Protein AF-A0A2K1NVW2-F1 (afdb_monomer_lite)

pLDDT: mean 83.17, std 19.79, range [30.22, 98.5]

Radius of gyration: 21.4 Å; chains: 1; bounding box: 50×68×46 Å

Sequence (191 aa):
MKRVGFFMILGAAVLLLFGCAGNGVLRGVSQEPVGGWLVTLLKDENNNGVYDDLENYFYIAIDVNDDDDGYVPVAVDKYGDPIEEITATFSMNGNKVEFTMERLDVYSYELTGIFHNESDDSNDLMAGEYEGNNGFYDVEGFWFAFRYDFPPAGAAIEGYNPLEGRKDEIEELIKVKTGYEVDLDFFELTK

Foldseek 3Di:
DDDDDDDDDDDDDDDDDDDDDDDDDPQADDCLVAAKKKKWWFAPPVPPLAGEHTPDIWIWGWDQDPRRHFIDIFTADLQRHGDVQWDKDWDDDPQWIWIWIDRPLAKIKTATFGWDGDPDLQLTKTKDKMWMDRNPDIDIGIMMMGHRDRDHPPDDCVPDDVCVPCQVVNQVSCCVPPVGGYHDDVVVVPD

Structure (mmCIF, N/CA/C/O backbone):
data_AF-A0A2K1NVW2-F1
#
_entry.id   AF-A0A2K1NVW2-F1
#
loop_
_atom_site.group_PDB
_atom_site.id
_atom_site.type_symbol
_atom_site.label_atom_id
_atom_site.label_alt_id
_atom_site.label_comp_id
_atom_site.label_asym_id
_atom_site.label_entity_id
_atom_site.label_seq_id
_atom_site.pdbx_PDB_ins_code
_atom_site.Cartn_x
_atom_site.Cartn_y
_atom_site.Cartn_z
_atom_site.occupancy
_atom_site.B_iso_or_equiv
_atom_site.auth_seq_id
_atom_site.auth_comp_id
_atom_site.auth_asym_id
_atom_site.auth_atom_id
_atom_site.pdbx_PDB_model_num
ATOM 1 N N . MET A 1 1 ? 33.781 -48.576 26.830 1.00 36.72 1 MET A N 1
ATOM 2 C CA . MET A 1 1 ? 33.087 -49.015 25.590 1.00 36.72 1 MET A CA 1
ATOM 3 C C . MET A 1 1 ? 31.749 -49.604 26.028 1.00 36.72 1 MET A C 1
ATOM 5 O O . MET A 1 1 ? 31.795 -50.400 26.944 1.00 36.72 1 MET A O 1
ATOM 9 N N . LYS A 1 2 ? 30.547 -49.284 25.546 1.00 40.34 2 LYS A N 1
ATOM 10 C CA . LYS A 1 2 ? 30.016 -48.378 24.520 1.00 40.34 2 LYS A CA 1
ATOM 11 C C . LYS A 1 2 ? 28.578 -48.014 24.966 1.00 40.34 2 LYS A C 1
ATOM 13 O O . LYS A 1 2 ? 27.811 -48.902 25.301 1.00 40.34 2 LYS A O 1
ATOM 18 N N . ARG A 1 3 ? 28.311 -46.704 24.977 1.00 38.50 3 ARG A N 1
ATOM 19 C CA . ARG A 1 3 ? 27.080 -45.932 24.699 1.00 38.50 3 ARG A CA 1
ATOM 20 C C . ARG A 1 3 ? 25.698 -46.535 25.018 1.00 38.50 3 ARG A C 1
ATOM 22 O O . ARG A 1 3 ? 25.240 -47.467 24.370 1.00 38.50 3 ARG A O 1
ATOM 29 N N . VAL A 1 4 ? 25.026 -45.842 25.940 1.00 46.19 4 VAL A N 1
ATOM 30 C CA . VAL A 1 4 ? 23.580 -45.829 26.193 1.00 46.19 4 VAL A CA 1
ATOM 31 C C . VAL A 1 4 ? 22.861 -45.286 24.952 1.00 46.19 4 VAL A C 1
ATOM 33 O O . VAL A 1 4 ? 23.239 -44.238 24.427 1.00 46.19 4 VAL A O 1
ATOM 36 N N . GLY A 1 5 ? 21.875 -46.038 24.460 1.00 41.81 5 GLY A N 1
ATOM 37 C CA . GLY A 1 5 ? 21.063 -45.689 23.297 1.00 41.81 5 GLY A CA 1
ATOM 38 C C . GLY A 1 5 ? 20.014 -44.634 23.640 1.00 41.81 5 GLY A C 1
ATOM 39 O O . GLY A 1 5 ? 19.244 -44.797 24.582 1.00 41.81 5 GLY A O 1
ATOM 40 N N . PHE A 1 6 ? 20.022 -43.556 22.863 1.00 40.38 6 PHE A N 1
ATOM 41 C CA . PHE A 1 6 ? 19.035 -42.482 22.855 1.00 40.38 6 PHE A CA 1
ATOM 42 C C . PHE A 1 6 ? 17.718 -42.988 22.241 1.00 40.38 6 PHE A C 1
ATOM 44 O O . PHE A 1 6 ? 17.729 -43.561 21.153 1.00 40.38 6 PHE A O 1
ATOM 51 N N . PHE A 1 7 ? 16.592 -42.753 22.916 1.00 40.28 7 PHE A N 1
ATOM 52 C CA . PHE A 1 7 ? 15.254 -42.896 22.340 1.00 40.28 7 PHE A CA 1
ATOM 53 C C . PHE A 1 7 ? 14.920 -41.621 21.549 1.00 40.28 7 PHE A C 1
ATOM 55 O O . PHE A 1 7 ? 14.813 -40.548 22.136 1.00 40.28 7 PHE A O 1
ATOM 62 N N . MET A 1 8 ? 14.752 -41.736 20.229 1.00 42.56 8 MET A N 1
ATOM 63 C CA . MET A 1 8 ? 14.115 -40.714 19.392 1.00 42.56 8 MET A CA 1
ATOM 64 C C . MET A 1 8 ? 12.670 -41.143 19.139 1.00 42.56 8 MET A C 1
ATOM 66 O O . MET A 1 8 ? 12.421 -42.162 18.496 1.00 42.56 8 MET A O 1
ATOM 70 N N . ILE A 1 9 ? 11.725 -40.370 19.668 1.00 41.31 9 ILE A N 1
ATOM 71 C CA . ILE A 1 9 ? 10.309 -40.442 19.313 1.00 41.31 9 ILE A CA 1
ATOM 72 C C . ILE A 1 9 ? 10.167 -39.667 18.002 1.00 41.31 9 ILE A C 1
ATOM 74 O O . ILE A 1 9 ? 10.244 -38.441 17.993 1.00 41.31 9 ILE A O 1
ATOM 78 N N . LEU A 1 10 ? 10.026 -40.388 16.889 1.00 36.62 10 LEU A N 1
ATOM 79 C CA . LEU A 1 10 ? 9.720 -39.808 15.586 1.00 36.62 10 LEU A CA 1
ATOM 80 C C . LEU A 1 10 ? 8.195 -39.686 15.477 1.00 36.62 10 LEU A C 1
ATOM 82 O O . LEU A 1 10 ? 7.487 -40.692 15.435 1.00 36.62 10 LEU A O 1
ATOM 86 N N . GLY A 1 11 ? 7.705 -38.447 15.510 1.00 35.22 11 GLY A N 1
ATOM 87 C CA . GLY A 1 11 ? 6.294 -38.116 15.353 1.00 35.22 11 GLY A CA 1
ATOM 88 C C . GLY A 1 11 ? 5.770 -38.549 13.986 1.00 35.22 11 GLY A C 1
ATOM 89 O O . GLY A 1 11 ? 6.373 -38.270 12.951 1.00 35.22 11 GLY A O 1
ATOM 90 N N . ALA A 1 12 ? 4.643 -39.251 14.005 1.00 36.44 12 ALA A N 1
ATOM 91 C CA . ALA A 1 12 ? 3.882 -39.618 12.827 1.00 36.44 12 ALA A CA 1
ATOM 92 C C . ALA A 1 12 ? 3.190 -38.378 12.239 1.00 36.44 12 ALA A C 1
ATOM 94 O O . ALA A 1 12 ? 2.381 -37.751 12.919 1.00 36.44 12 ALA A O 1
ATOM 95 N N . ALA A 1 13 ? 3.447 -38.073 10.968 1.00 40.25 13 ALA A N 1
ATOM 96 C CA . ALA A 1 13 ? 2.546 -37.273 10.149 1.00 40.25 13 ALA A CA 1
ATOM 97 C C . ALA A 1 13 ? 2.002 -38.183 9.045 1.00 40.25 13 ALA A C 1
ATOM 99 O O . ALA A 1 13 ? 2.724 -38.653 8.166 1.00 40.25 13 ALA A O 1
ATOM 100 N N . VAL A 1 14 ? 0.723 -38.512 9.191 1.00 39.44 14 VAL A N 1
ATOM 101 C CA . VAL A 1 14 ? -0.047 -39.387 8.314 1.00 39.44 14 VAL A CA 1
ATOM 102 C C . VAL A 1 14 ? -0.333 -38.651 7.006 1.00 39.44 14 VAL A C 1
ATOM 104 O O . VAL A 1 14 ? -1.031 -37.642 6.996 1.00 39.44 14 VAL A O 1
ATOM 107 N N . LEU A 1 15 ? 0.178 -39.196 5.902 1.00 43.03 15 LEU A N 1
ATOM 108 C CA . LEU A 1 15 ? -0.342 -38.959 4.558 1.00 43.03 15 LEU A CA 1
ATOM 109 C C . LEU A 1 15 ? -1.764 -39.527 4.466 1.00 43.03 15 LEU A C 1
ATOM 111 O O . LEU A 1 15 ? -1.948 -40.740 4.577 1.00 43.03 15 LEU A O 1
ATOM 115 N N . LEU A 1 16 ? -2.748 -38.675 4.182 1.00 44.41 16 LEU A N 1
ATOM 116 C CA . LEU A 1 16 ? -4.020 -39.096 3.601 1.00 44.41 16 LEU A CA 1
ATOM 117 C C . LEU A 1 16 ? -4.287 -38.297 2.324 1.00 44.41 16 LEU A C 1
ATOM 119 O O . LEU A 1 16 ? -4.634 -37.122 2.344 1.00 44.41 16 LEU A O 1
ATOM 123 N N . LEU A 1 17 ? -4.089 -39.002 1.212 1.00 47.66 17 LEU A N 1
ATOM 124 C CA . LEU A 1 17 ? -4.626 -38.714 -0.109 1.00 47.66 17 LEU A CA 1
ATOM 125 C C . LEU A 1 17 ? -6.158 -38.869 -0.094 1.00 47.66 17 LEU A C 1
ATOM 127 O O . LEU A 1 17 ? -6.656 -39.825 0.497 1.00 47.66 17 LEU A O 1
ATOM 131 N N . PHE A 1 18 ? -6.861 -37.981 -0.804 1.00 44.59 18 PHE A N 1
ATOM 132 C CA . PHE A 1 18 ? -7.843 -38.265 -1.871 1.00 44.59 18 PHE A CA 1
ATOM 133 C C . PHE A 1 18 ? -9.047 -37.314 -1.886 1.00 44.59 18 PHE A C 1
ATOM 135 O O . PHE A 1 18 ? -9.860 -37.283 -0.967 1.00 44.59 18 PHE A O 1
ATOM 142 N N . GLY A 1 19 ? -9.212 -36.673 -3.044 1.00 30.22 19 GLY A N 1
ATOM 143 C CA . GLY A 1 19 ? -10.464 -36.144 -3.583 1.00 30.22 19 GLY A CA 1
ATOM 144 C C . GLY A 1 19 ? -10.155 -34.976 -4.523 1.00 30.22 19 GLY A C 1
ATOM 145 O O . GLY A 1 19 ? -9.512 -34.033 -4.098 1.00 30.22 19 GLY A O 1
ATOM 146 N N . CYS A 1 20 ? -10.480 -34.936 -5.810 1.00 38.91 20 CYS A N 1
ATOM 147 C CA . CYS A 1 20 ? -11.159 -35.838 -6.731 1.00 38.91 20 CYS A CA 1
ATOM 148 C C . CYS A 1 20 ? -10.652 -35.488 -8.142 1.00 38.91 20 CYS A C 1
ATOM 150 O O . CYS A 1 20 ? -10.306 -34.340 -8.413 1.00 38.91 20 CYS A O 1
ATOM 152 N N . ALA A 1 21 ? -10.647 -36.456 -9.058 1.00 45.56 21 ALA A N 1
ATOM 153 C CA . ALA A 1 21 ? -10.496 -36.174 -10.479 1.00 45.56 21 ALA A CA 1
ATOM 154 C C . ALA A 1 21 ? -11.698 -35.346 -10.973 1.00 45.56 21 ALA A C 1
ATOM 156 O O . ALA A 1 21 ? -12.834 -35.817 -10.949 1.00 45.56 21 ALA A O 1
ATOM 157 N N . GLY A 1 22 ? -11.420 -34.124 -11.419 1.00 31.38 22 GLY A N 1
ATOM 158 C CA . GLY A 1 22 ? -12.318 -33.226 -12.134 1.00 31.38 22 GLY A CA 1
ATOM 159 C C . GLY A 1 22 ? -11.455 -32.322 -13.012 1.00 31.38 22 GLY A C 1
ATOM 160 O O . GLY A 1 22 ? -10.475 -31.759 -12.541 1.00 31.38 22 GLY A O 1
ATOM 161 N N . ASN A 1 23 ? -11.753 -32.293 -14.305 1.00 36.38 23 ASN A N 1
ATOM 162 C CA . ASN A 1 23 ? -10.972 -31.641 -15.354 1.00 36.38 23 ASN A CA 1
ATOM 163 C C . ASN A 1 23 ? -10.665 -30.163 -15.069 1.00 36.38 23 ASN A C 1
ATOM 165 O O . ASN A 1 23 ? -11.574 -29.406 -14.744 1.00 36.38 23 ASN A O 1
ATOM 169 N N . GLY A 1 24 ? -9.423 -29.755 -15.343 1.00 36.47 24 GLY A N 1
ATOM 170 C CA . GLY A 1 24 ? -9.010 -28.352 -15.403 1.00 36.47 24 GLY A CA 1
ATOM 171 C C . GLY A 1 24 ? -8.149 -27.960 -14.214 1.00 36.47 24 GLY A C 1
ATOM 172 O O . GLY A 1 24 ? -8.643 -27.673 -13.131 1.00 36.47 24 GLY A O 1
ATOM 173 N N . VAL A 1 25 ? -6.839 -27.932 -14.426 1.00 42.19 25 VAL A N 1
ATOM 174 C CA . VAL A 1 25 ? -5.925 -27.230 -13.537 1.00 42.19 25 VAL A CA 1
ATOM 175 C C . VAL A 1 25 ? -6.255 -25.739 -13.675 1.00 42.19 25 VAL A C 1
ATOM 177 O O . VAL A 1 25 ? -5.813 -25.100 -14.621 1.00 42.19 25 VAL A O 1
ATOM 180 N N . LEU A 1 26 ? -7.086 -25.204 -12.778 1.00 46.38 26 LEU A N 1
ATOM 181 C CA . LEU A 1 26 ? -7.240 -23.763 -12.556 1.00 46.38 26 LEU A CA 1
ATOM 182 C C . LEU A 1 26 ? -5.967 -23.258 -11.849 1.00 46.38 26 LEU A C 1
ATOM 184 O O . LEU A 1 26 ? -6.014 -22.916 -10.672 1.00 46.38 26 LEU A O 1
ATOM 188 N N . ARG A 1 27 ? -4.802 -23.362 -12.501 1.00 61.12 27 ARG A N 1
ATOM 189 C CA . ARG A 1 27 ? -3.548 -22.805 -11.971 1.00 61.12 27 ARG A CA 1
ATOM 190 C C . ARG A 1 27 ? -3.450 -21.360 -12.415 1.00 61.12 27 ARG A C 1
ATOM 192 O O . ARG A 1 27 ? -3.657 -21.074 -13.589 1.00 61.12 27 ARG A O 1
ATOM 199 N N . GLY A 1 28 ? -3.205 -20.503 -11.443 1.00 75.88 28 GLY A N 1
ATOM 200 C CA . GLY A 1 28 ? -3.241 -19.062 -11.565 1.00 75.88 28 GLY A CA 1
ATOM 201 C C . GLY A 1 28 ? -3.615 -18.487 -10.210 1.00 75.88 28 GLY A C 1
ATOM 202 O O . GLY A 1 28 ? -4.714 -18.753 -9.714 1.00 75.88 28 GLY A O 1
ATOM 203 N N . VAL A 1 29 ? -2.716 -17.721 -9.600 1.00 88.00 29 VAL A N 1
ATOM 204 C CA . VAL A 1 29 ? -3.129 -16.735 -8.594 1.00 88.00 29 VAL A CA 1
ATOM 205 C C . VAL A 1 29 ? -4.033 -15.679 -9.249 1.00 88.00 29 VAL A C 1
ATOM 207 O O . VAL A 1 29 ? -4.116 -15.588 -10.478 1.00 88.00 29 VAL A O 1
ATOM 210 N N . SER A 1 30 ? -4.778 -14.921 -8.441 1.00 88.19 30 SER A N 1
ATOM 211 C CA . SER A 1 30 ? -5.667 -13.879 -8.968 1.00 88.19 30 SER A CA 1
ATOM 212 C C . SER A 1 30 ? -4.860 -12.835 -9.745 1.00 88.19 30 SER A C 1
ATOM 214 O O . SER A 1 30 ? -3.779 -12.453 -9.321 1.00 88.19 30 SER A O 1
ATOM 216 N N . GLN A 1 31 ? -5.383 -12.349 -10.868 1.00 91.50 31 GLN A N 1
ATOM 217 C CA . GLN A 1 31 ? -4.796 -11.203 -11.578 1.00 91.50 31 GLN A CA 1
ATOM 218 C C . GLN A 1 31 ? -5.271 -9.872 -10.992 1.00 91.50 31 GLN A C 1
ATOM 220 O O . GLN A 1 31 ? -4.762 -8.823 -11.359 1.00 91.50 31 GLN A O 1
ATOM 225 N N . GLU A 1 32 ? -6.252 -9.903 -10.091 1.00 92.50 32 GLU A N 1
ATOM 226 C CA . GLU A 1 32 ? -6.866 -8.695 -9.557 1.00 92.50 32 GLU A CA 1
ATOM 227 C C . GLU A 1 32 ? -5.855 -7.757 -8.883 1.00 92.50 32 GLU A C 1
ATOM 229 O O . GLU A 1 32 ? -5.903 -6.587 -9.209 1.00 92.50 32 GLU A O 1
ATOM 234 N N . PRO A 1 33 ? -4.892 -8.173 -8.036 1.00 93.69 33 PRO A N 1
ATOM 235 C CA . PRO A 1 33 ? -3.972 -7.214 -7.417 1.00 93.69 33 PRO A CA 1
ATOM 236 C C . PRO A 1 33 ? -2.839 -6.737 -8.348 1.00 93.69 33 PRO A C 1
ATOM 238 O O . PRO A 1 33 ? -2.031 -5.911 -7.927 1.00 93.69 33 PRO A O 1
ATOM 241 N N . VAL A 1 34 ? -2.746 -7.237 -9.587 1.00 94.75 34 VAL A N 1
ATOM 242 C CA . VAL A 1 34 ? -1.650 -6.913 -10.520 1.00 94.75 34 VAL A CA 1
ATOM 243 C C . VAL A 1 34 ? -1.719 -5.452 -10.948 1.00 94.75 34 VAL A C 1
ATOM 245 O O . VAL A 1 34 ? -2.793 -4.962 -11.292 1.00 94.75 34 VAL A O 1
ATOM 248 N N . GLY A 1 35 ? -0.583 -4.758 -10.944 1.00 94.19 35 GLY A N 1
ATOM 249 C CA . GLY A 1 35 ? -0.467 -3.352 -11.331 1.00 94.19 35 GLY A CA 1
ATOM 250 C C . GLY A 1 35 ? 0.241 -2.489 -10.289 1.00 94.19 35 GLY A C 1
ATOM 251 O O . GLY A 1 35 ? 0.879 -2.994 -9.364 1.00 94.19 35 GLY A O 1
ATOM 252 N N . GLY A 1 36 ? 0.149 -1.172 -10.473 1.00 94.50 36 GLY A N 1
ATOM 253 C CA . GLY A 1 36 ? 0.762 -0.185 -9.591 1.00 94.50 36 GLY A CA 1
ATOM 254 C C . GLY A 1 36 ? -0.114 0.196 -8.405 1.00 94.50 36 GLY A C 1
ATOM 255 O O . GLY A 1 36 ? -1.335 0.301 -8.527 1.00 94.50 36 GLY A O 1
ATOM 256 N N . TRP A 1 37 ? 0.529 0.437 -7.267 1.00 95.19 37 TRP A N 1
ATOM 257 C CA . TRP A 1 37 ? -0.099 0.783 -5.997 1.00 95.19 37 TRP A CA 1
ATOM 258 C C . TRP A 1 37 ? 0.698 1.868 -5.279 1.00 95.19 37 TRP A C 1
ATOM 260 O O . TRP A 1 37 ? 1.926 1.795 -5.230 1.00 95.19 37 TRP A O 1
ATOM 270 N N . LEU A 1 38 ? 0.007 2.837 -4.676 1.00 93.31 38 LEU A N 1
ATOM 271 C CA . LEU A 1 38 ? 0.588 3.696 -3.641 1.00 93.31 38 LEU A CA 1
ATOM 272 C C . LEU A 1 38 ? 0.090 3.207 -2.286 1.00 93.31 38 LEU A C 1
ATOM 274 O O . LEU A 1 38 ? -1.095 3.313 -1.981 1.00 93.31 38 LEU A O 1
ATOM 278 N N . VAL A 1 39 ? 1.012 2.685 -1.488 1.00 95.44 39 VAL A N 1
ATOM 279 C CA . VAL A 1 39 ? 0.790 2.228 -0.1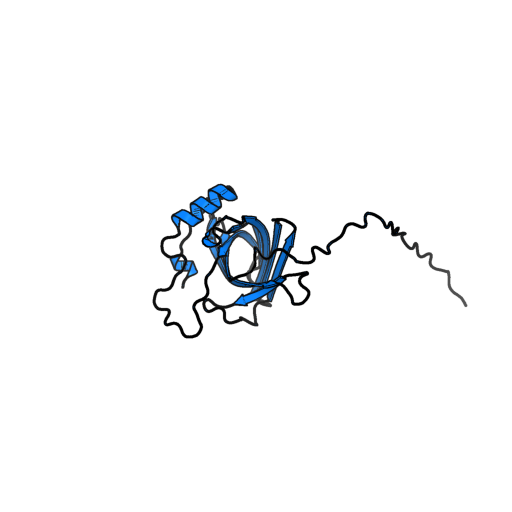18 1.00 95.44 39 VAL A CA 1
ATOM 280 C C . VAL A 1 39 ? 1.082 3.381 0.835 1.00 95.44 39 VAL A C 1
ATOM 282 O O . VAL A 1 39 ? 2.138 3.999 0.742 1.00 95.44 39 VAL A O 1
ATOM 285 N N . THR A 1 40 ? 0.167 3.660 1.757 1.00 94.81 40 THR A N 1
ATOM 286 C CA . THR A 1 40 ? 0.261 4.738 2.749 1.00 94.81 40 THR A CA 1
ATOM 287 C C . THR A 1 40 ? 0.071 4.168 4.149 1.00 94.81 40 THR A C 1
ATOM 289 O O . THR A 1 40 ? -0.845 3.376 4.365 1.00 94.81 40 THR A O 1
ATOM 292 N N . LEU A 1 41 ? 0.930 4.569 5.088 1.00 96.31 41 LEU A N 1
ATOM 293 C CA . LEU A 1 41 ? 0.894 4.179 6.499 1.00 96.31 41 LEU A CA 1
ATOM 294 C C . LEU A 1 41 ? 0.575 5.411 7.345 1.00 96.31 41 LEU A C 1
ATOM 296 O O . LEU A 1 41 ? 1.275 6.422 7.257 1.00 96.31 41 LEU A O 1
ATOM 300 N N . LEU A 1 42 ? -0.458 5.309 8.175 1.00 95.69 42 LEU A N 1
ATOM 301 C CA . LEU A 1 42 ? -0.947 6.382 9.030 1.00 95.69 42 LEU A CA 1
ATOM 302 C C . LEU A 1 42 ? -1.003 5.956 10.498 1.00 95.69 42 LEU A C 1
ATOM 304 O O . LEU A 1 42 ? -1.351 4.817 10.820 1.00 95.69 42 LEU A O 1
ATOM 308 N N . LYS A 1 43 ? -0.774 6.915 11.391 1.00 95.38 43 LYS A N 1
ATOM 309 C CA . LYS A 1 43 ? -0.969 6.779 12.836 1.00 95.38 43 LYS A CA 1
ATOM 310 C C . LYS A 1 43 ? -2.096 7.690 13.309 1.00 95.38 43 LYS A C 1
ATOM 312 O O . LYS A 1 43 ? -2.353 8.743 12.734 1.00 95.38 43 LYS A O 1
ATOM 317 N N . ASP A 1 44 ? -2.711 7.289 14.412 1.00 95.06 44 ASP A N 1
ATOM 318 C CA . ASP A 1 44 ? -3.550 8.153 15.242 1.00 95.06 44 ASP A CA 1
ATOM 319 C C . ASP A 1 44 ? -2.698 8.637 16.430 1.00 95.06 44 ASP A C 1
ATOM 321 O O . ASP A 1 44 ? -2.750 8.091 17.536 1.00 95.06 44 ASP A O 1
ATOM 325 N N . GLU A 1 45 ? -1.818 9.618 16.190 1.00 91.38 45 GLU A N 1
ATOM 326 C CA . GLU A 1 45 ? -0.853 10.079 17.205 1.00 91.38 45 GLU A CA 1
ATOM 327 C C . GLU A 1 45 ? -1.567 10.706 18.419 1.00 91.38 45 GLU A C 1
ATOM 329 O O . GLU A 1 45 ? -1.132 10.580 19.570 1.00 91.38 45 GLU A O 1
ATOM 334 N N . ASN A 1 46 ? -2.703 11.364 18.179 1.00 94.19 46 ASN A N 1
ATOM 335 C CA . ASN A 1 46 ? -3.455 12.088 19.201 1.00 94.19 46 ASN A CA 1
ATOM 336 C C . ASN A 1 46 ? -4.565 11.242 19.877 1.00 94.19 46 ASN A C 1
ATOM 338 O O . ASN A 1 46 ? -5.166 11.710 20.851 1.00 94.19 46 ASN A O 1
ATOM 342 N N . ASN A 1 47 ? -4.752 9.987 19.448 1.00 93.81 47 ASN A N 1
ATOM 343 C CA . ASN A 1 47 ? -5.730 9.012 19.941 1.00 93.81 47 ASN A CA 1
ATOM 344 C C . ASN A 1 47 ? -7.185 9.518 19.890 1.00 93.81 47 ASN A C 1
ATOM 346 O O . ASN A 1 47 ? -7.951 9.336 20.848 1.00 93.81 47 ASN A O 1
ATOM 350 N N . ASN A 1 48 ? -7.567 10.200 18.807 1.00 95.94 48 ASN A N 1
ATOM 351 C CA . ASN A 1 48 ? -8.928 10.709 18.606 1.00 95.94 48 ASN A CA 1
ATOM 352 C C . ASN A 1 48 ? -9.830 9.752 17.798 1.00 95.94 48 ASN A C 1
ATOM 354 O O . ASN A 1 48 ? -11.025 10.031 17.663 1.00 95.94 48 ASN A O 1
ATOM 358 N N . GLY A 1 49 ? -9.292 8.625 17.321 1.00 94.62 49 GLY A N 1
ATOM 359 C CA . GLY A 1 49 ? -9.977 7.659 16.463 1.00 94.62 49 GLY A CA 1
ATOM 360 C C . GLY A 1 49 ? -9.905 7.972 14.964 1.00 94.62 49 GLY A C 1
ATOM 361 O O . GLY A 1 49 ? -10.588 7.302 14.190 1.00 94.62 49 GLY A O 1
ATOM 362 N N . VAL A 1 50 ? -9.115 8.969 14.564 1.00 96.38 50 VAL A N 1
ATOM 363 C CA . VAL A 1 50 ? -8.858 9.382 13.182 1.00 96.38 50 VAL A CA 1
ATOM 364 C C . VAL A 1 50 ? -7.371 9.207 12.905 1.00 96.38 50 VAL A C 1
ATOM 366 O O . VAL A 1 50 ? -6.526 9.740 13.617 1.00 96.38 50 VAL A O 1
ATOM 369 N N . TYR A 1 51 ? -7.048 8.463 11.855 1.00 95.44 51 TYR A N 1
ATOM 370 C CA . TYR A 1 51 ? -5.672 8.313 11.400 1.00 95.44 51 TYR A CA 1
ATOM 371 C C . TYR A 1 51 ? -5.306 9.509 10.512 1.00 95.44 51 TYR A C 1
ATOM 373 O O . TYR A 1 51 ? -5.791 9.618 9.383 1.00 95.44 51 TYR A O 1
ATOM 381 N N . ASP A 1 52 ? -4.492 10.420 11.041 1.00 93.44 52 ASP A N 1
ATOM 382 C CA . ASP A 1 52 ? -4.191 11.729 10.444 1.00 93.44 52 ASP A CA 1
ATOM 383 C C . ASP A 1 52 ? -2.686 12.065 10.382 1.00 93.44 52 ASP A C 1
ATOM 385 O O . ASP A 1 52 ? -2.307 13.047 9.745 1.00 93.44 52 ASP A O 1
ATOM 389 N N . ASP A 1 53 ? -1.817 11.244 10.984 1.00 92.69 5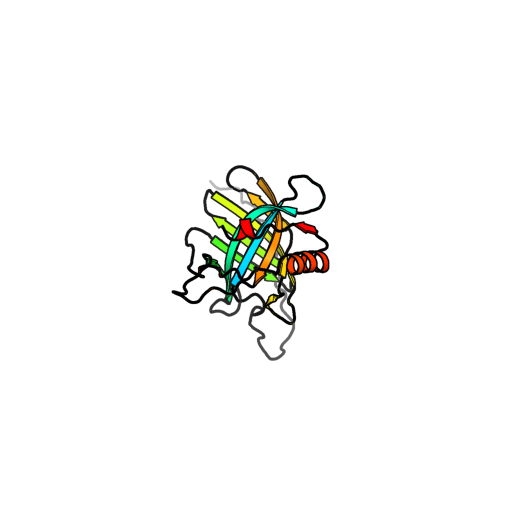3 ASP A N 1
ATOM 390 C CA . ASP A 1 53 ? -0.362 11.436 10.961 1.00 92.69 53 ASP A CA 1
ATOM 391 C C . ASP A 1 53 ? 0.316 10.462 9.989 1.00 92.69 53 ASP A C 1
ATOM 393 O O . ASP A 1 53 ? 0.208 9.241 10.130 1.00 92.69 53 ASP A O 1
ATOM 397 N N . LEU A 1 54 ? 1.035 10.995 8.999 1.00 92.25 54 LEU A N 1
ATOM 398 C CA . LEU A 1 54 ? 1.733 10.201 7.991 1.00 92.25 54 LEU A CA 1
ATOM 399 C C . LEU A 1 54 ? 3.010 9.581 8.570 1.00 92.25 54 LEU A C 1
ATOM 401 O O . LEU A 1 54 ? 3.987 10.279 8.836 1.00 92.25 54 LEU A O 1
ATOM 405 N N . GLU A 1 55 ? 3.048 8.251 8.675 1.00 93.38 55 GLU A N 1
ATOM 406 C CA . GLU A 1 55 ? 4.270 7.530 9.045 1.00 93.38 55 GLU A CA 1
ATOM 407 C C . GLU A 1 55 ? 5.172 7.313 7.827 1.00 93.38 55 GLU A C 1
ATOM 409 O O . GLU A 1 55 ? 6.373 7.580 7.875 1.00 93.38 55 GLU A O 1
ATOM 414 N N . ASN A 1 56 ? 4.611 6.798 6.728 1.00 93.00 56 ASN A N 1
ATOM 415 C CA . ASN A 1 56 ? 5.377 6.507 5.518 1.00 93.00 56 ASN A CA 1
ATOM 416 C C . ASN A 1 56 ? 4.481 6.287 4.293 1.00 93.00 56 ASN A C 1
ATOM 418 O O . ASN A 1 56 ? 3.275 6.073 4.419 1.00 93.00 56 ASN A O 1
ATOM 422 N N . TYR A 1 57 ? 5.087 6.269 3.105 1.00 92.94 57 TYR A N 1
ATOM 423 C CA . TYR A 1 57 ? 4.420 5.857 1.874 1.00 92.94 57 TYR A CA 1
ATOM 424 C C . TYR A 1 57 ? 5.391 5.192 0.888 1.00 92.94 57 TYR A C 1
ATOM 426 O O . TYR A 1 57 ? 6.593 5.461 0.894 1.00 92.94 57 TYR A O 1
ATOM 434 N N . PHE A 1 58 ? 4.865 4.332 0.013 1.00 93.50 58 PHE A N 1
ATOM 435 C CA . PHE A 1 58 ? 5.648 3.575 -0.966 1.00 93.50 58 PHE A CA 1
ATOM 436 C C . PHE A 1 58 ? 4.890 3.377 -2.274 1.00 93.50 58 PHE A C 1
ATOM 438 O O . PHE A 1 58 ? 3.687 3.127 -2.253 1.00 93.50 58 PHE A O 1
ATOM 445 N N . TYR A 1 59 ? 5.602 3.374 -3.400 1.00 94.00 59 TYR A N 1
ATOM 446 C CA . TYR A 1 59 ? 5.046 2.908 -4.668 1.00 94.00 59 TYR A CA 1
ATOM 447 C C . TYR A 1 59 ? 5.493 1.481 -4.949 1.00 94.00 59 TYR A C 1
ATOM 449 O O . TYR A 1 59 ? 6.650 1.123 -4.717 1.00 94.00 59 TYR A O 1
ATOM 457 N N . ILE A 1 60 ? 4.564 0.653 -5.419 1.00 96.12 60 ILE A N 1
ATOM 458 C CA . ILE A 1 60 ? 4.787 -0.785 -5.573 1.00 96.12 60 ILE A CA 1
ATOM 459 C C . ILE A 1 60 ? 4.144 -1.252 -6.867 1.00 96.12 60 ILE A C 1
ATOM 461 O O . ILE A 1 60 ? 2.995 -0.920 -7.145 1.00 96.12 60 ILE A O 1
ATOM 465 N N . ALA A 1 61 ? 4.882 -2.025 -7.652 1.00 97.00 61 ALA A N 1
ATOM 466 C CA . ALA A 1 61 ? 4.349 -2.768 -8.781 1.00 97.00 61 ALA A CA 1
ATOM 467 C C . ALA A 1 61 ? 4.192 -4.233 -8.368 1.00 97.00 61 ALA A C 1
ATOM 469 O O . ALA A 1 61 ? 5.126 -4.822 -7.828 1.00 97.00 61 ALA A O 1
ATOM 470 N N . ILE A 1 62 ? 3.016 -4.812 -8.586 1.00 97.12 62 ILE A N 1
ATOM 471 C CA . ILE A 1 62 ? 2.743 -6.224 -8.310 1.00 97.12 62 ILE A CA 1
ATOM 472 C C . ILE A 1 62 ? 2.518 -6.929 -9.640 1.00 97.12 62 ILE A C 1
ATOM 474 O O . ILE A 1 62 ? 1.602 -6.565 -10.372 1.00 97.12 62 ILE A O 1
ATOM 478 N N . ASP A 1 63 ? 3.304 -7.968 -9.904 1.00 96.38 63 ASP A N 1
ATOM 479 C CA . ASP A 1 63 ? 3.120 -8.876 -11.037 1.00 96.38 63 ASP A CA 1
ATOM 480 C C . ASP A 1 63 ? 2.881 -10.313 -10.557 1.00 96.38 63 ASP A C 1
ATOM 482 O O . ASP A 1 63 ? 3.108 -10.649 -9.392 1.00 96.38 63 ASP A O 1
ATOM 486 N N . VAL A 1 64 ? 2.422 -11.181 -11.459 1.00 94.81 64 VAL A N 1
ATOM 487 C CA . VAL A 1 64 ? 2.396 -12.634 -11.235 1.00 94.81 64 VAL A CA 1
ATOM 488 C C . VAL A 1 64 ? 3.722 -13.241 -11.690 1.00 94.81 64 VAL A C 1
ATOM 490 O O . VAL A 1 64 ? 4.307 -12.802 -12.678 1.00 94.81 64 VAL A O 1
ATOM 493 N N . ASN A 1 65 ? 4.226 -14.220 -10.938 1.00 92.31 65 ASN A N 1
ATOM 494 C CA . ASN A 1 65 ? 5.478 -14.899 -11.267 1.00 92.31 65 ASN A CA 1
ATOM 495 C C . ASN A 1 65 ? 5.362 -15.759 -12.543 1.00 92.31 65 ASN A C 1
ATOM 497 O O . ASN A 1 65 ? 4.272 -16.130 -12.964 1.00 92.31 65 ASN A O 1
ATOM 501 N N . ASP A 1 66 ? 6.503 -16.139 -13.125 1.00 91.44 66 ASP A N 1
ATOM 502 C CA . ASP A 1 66 ? 6.558 -16.940 -14.365 1.00 91.44 66 ASP A CA 1
ATOM 503 C C . ASP A 1 66 ? 5.847 -18.308 -14.266 1.00 91.44 66 ASP A C 1
ATOM 505 O O . ASP A 1 66 ? 5.482 -18.898 -15.285 1.00 91.44 66 ASP A O 1
ATOM 509 N N . ASP A 1 67 ? 5.680 -18.829 -13.047 1.00 91.31 67 ASP A N 1
ATOM 510 C CA . ASP A 1 67 ? 5.034 -20.115 -12.760 1.00 91.31 67 ASP A CA 1
ATOM 511 C C . ASP A 1 67 ? 3.506 -19.994 -12.532 1.00 91.31 67 ASP A C 1
ATOM 513 O O . ASP A 1 67 ? 2.833 -21.010 -12.316 1.00 91.31 67 ASP A O 1
ATOM 517 N N . ASP A 1 68 ? 2.948 -18.777 -12.605 1.00 89.19 68 ASP A N 1
ATOM 518 C CA . ASP A 1 68 ? 1.540 -18.428 -12.357 1.00 89.19 68 ASP A CA 1
ATOM 519 C C . ASP A 1 68 ? 0.999 -18.887 -10.982 1.00 89.19 68 ASP A C 1
ATOM 521 O O . ASP A 1 68 ? -0.204 -19.112 -10.799 1.00 89.19 68 ASP A O 1
ATOM 525 N N . ASP A 1 69 ? 1.872 -19.060 -9.990 1.00 91.00 69 ASP A N 1
ATOM 526 C CA . ASP A 1 69 ? 1.534 -19.606 -8.670 1.00 91.00 69 ASP A CA 1
ATOM 527 C C . ASP A 1 69 ? 1.856 -18.676 -7.491 1.00 91.00 69 ASP A C 1
ATOM 529 O O . ASP A 1 69 ? 1.592 -19.028 -6.337 1.00 91.00 69 ASP A O 1
ATOM 533 N N . GLY A 1 70 ? 2.331 -17.462 -7.775 1.00 92.62 70 GLY A N 1
ATOM 534 C CA . GLY A 1 70 ? 2.639 -16.443 -6.778 1.00 92.62 70 GLY A CA 1
ATOM 535 C C . GLY A 1 70 ? 2.743 -15.038 -7.365 1.00 92.62 70 GLY A C 1
ATOM 536 O O . GLY A 1 70 ? 2.620 -14.835 -8.571 1.00 92.62 70 GLY A O 1
ATOM 537 N N . TYR A 1 71 ? 2.985 -14.066 -6.488 1.00 95.94 71 TYR A N 1
ATOM 538 C CA . TYR A 1 71 ? 3.175 -12.664 -6.855 1.00 95.94 71 TYR A CA 1
ATOM 539 C C . TYR A 1 71 ? 4.634 -12.247 -6.691 1.00 95.94 71 TYR A C 1
ATOM 541 O O . TYR A 1 71 ? 5.345 -12.766 -5.828 1.00 95.94 71 TYR A O 1
ATOM 549 N N . VAL A 1 72 ? 5.059 -11.277 -7.492 1.00 96.50 72 VAL A N 1
ATOM 550 C CA . VAL A 1 72 ? 6.378 -10.647 -7.430 1.00 96.50 72 VAL A CA 1
ATOM 551 C C . VAL A 1 72 ? 6.167 -9.146 -7.233 1.00 96.50 72 VAL A C 1
ATOM 553 O O . VAL A 1 72 ? 5.978 -8.426 -8.212 1.00 96.50 72 VAL A O 1
ATOM 556 N N . PRO A 1 73 ? 6.130 -8.657 -5.983 1.00 96.75 73 PRO A N 1
ATOM 557 C CA . PRO A 1 73 ? 6.088 -7.227 -5.729 1.00 96.75 73 PRO A CA 1
ATOM 558 C C . PRO A 1 73 ? 7.476 -6.609 -5.918 1.00 96.75 73 PRO A C 1
ATOM 560 O O . PRO A 1 73 ? 8.493 -7.177 -5.516 1.00 96.75 73 PRO A O 1
ATOM 563 N N . VAL A 1 74 ? 7.508 -5.410 -6.481 1.00 97.44 74 VAL A N 1
ATOM 564 C CA . VAL A 1 74 ? 8.713 -4.602 -6.648 1.00 97.44 74 VAL A CA 1
ATOM 565 C C . VAL A 1 74 ? 8.433 -3.220 -6.080 1.00 97.44 74 VAL A C 1
ATOM 567 O O . VAL A 1 74 ? 7.501 -2.545 -6.514 1.00 97.44 74 VAL A O 1
ATOM 570 N N . ALA A 1 75 ? 9.240 -2.797 -5.108 1.00 96.88 75 ALA A N 1
ATOM 571 C CA . ALA A 1 75 ? 9.245 -1.412 -4.665 1.00 96.88 75 ALA A CA 1
ATOM 572 C C . ALA A 1 75 ? 9.821 -0.540 -5.784 1.00 96.88 75 ALA A C 1
ATOM 574 O O . ALA A 1 75 ? 10.900 -0.819 -6.314 1.00 96.88 75 ALA A O 1
ATOM 575 N N . VAL A 1 76 ? 9.093 0.505 -6.147 1.00 95.19 76 VAL A N 1
ATOM 576 C CA . VAL A 1 76 ? 9.436 1.404 -7.246 1.00 95.19 76 VAL A CA 1
ATOM 577 C C . VAL A 1 76 ? 9.363 2.852 -6.778 1.00 95.19 76 VAL A C 1
ATOM 579 O O . VAL A 1 76 ? 8.789 3.164 -5.733 1.00 95.19 76 VAL A O 1
ATOM 582 N N . ASP A 1 77 ? 9.971 3.757 -7.530 1.00 90.94 77 ASP A N 1
ATOM 583 C CA . ASP A 1 77 ? 9.737 5.180 -7.357 1.00 90.94 77 ASP A CA 1
ATOM 584 C C . ASP A 1 77 ? 8.413 5.606 -8.020 1.00 90.94 77 ASP A C 1
ATOM 586 O O . ASP A 1 77 ? 7.686 4.810 -8.620 1.00 90.94 77 ASP A O 1
ATOM 590 N N . LYS A 1 78 ? 8.085 6.897 -7.934 1.00 86.12 78 LYS A N 1
ATOM 591 C CA . LYS A 1 78 ? 6.870 7.461 -8.549 1.00 86.12 78 LYS A CA 1
ATOM 592 C C . LYS A 1 78 ? 6.827 7.362 -10.083 1.00 86.12 78 LYS A C 1
ATOM 594 O O . LYS A 1 78 ? 5.821 7.727 -10.685 1.00 86.12 78 LYS A O 1
ATOM 599 N N . TYR A 1 79 ? 7.905 6.924 -10.729 1.00 86.56 79 TYR A N 1
ATOM 600 C CA . TYR A 1 79 ? 7.998 6.706 -12.172 1.00 86.56 79 TYR A CA 1
ATOM 601 C C . TYR A 1 79 ? 7.920 5.224 -12.545 1.00 86.56 79 TYR A C 1
ATOM 603 O O . TYR A 1 79 ? 7.906 4.898 -13.730 1.00 86.56 79 TYR A O 1
ATOM 611 N N . GLY A 1 80 ? 7.830 4.338 -11.551 1.00 89.62 80 GLY A N 1
ATOM 612 C CA . GLY A 1 80 ? 7.850 2.897 -11.759 1.00 89.62 80 GLY A CA 1
ATOM 613 C C . GLY A 1 80 ? 9.263 2.327 -11.893 1.00 89.62 80 GLY A C 1
ATOM 614 O O . GLY A 1 80 ? 9.398 1.153 -12.237 1.00 89.62 80 GLY A O 1
ATOM 615 N N . ASP A 1 81 ? 10.311 3.116 -11.626 1.00 91.75 81 ASP A N 1
ATOM 616 C CA . ASP A 1 81 ? 11.685 2.619 -11.650 1.00 91.75 81 ASP A CA 1
ATOM 617 C C . ASP A 1 81 ? 11.987 1.857 -10.341 1.00 91.75 81 ASP A C 1
ATOM 619 O O . ASP A 1 81 ? 11.724 2.384 -9.257 1.00 91.75 81 ASP A O 1
ATOM 623 N N . PRO A 1 82 ? 12.532 0.625 -10.394 1.00 95.50 82 PRO A N 1
ATOM 624 C CA . PRO A 1 82 ? 12.809 -0.171 -9.198 1.00 95.50 82 PRO A CA 1
ATOM 625 C C . PRO A 1 82 ? 13.765 0.501 -8.207 1.00 95.50 82 PRO A C 1
ATOM 627 O O . PRO A 1 82 ? 14.783 1.076 -8.596 1.00 95.50 82 PRO A O 1
ATOM 630 N N . ILE A 1 83 ? 13.481 0.339 -6.913 1.00 95.25 83 ILE A N 1
ATOM 631 C CA . ILE A 1 83 ? 14.340 0.779 -5.807 1.00 95.25 83 ILE A CA 1
ATOM 632 C C . ILE A 1 83 ? 14.966 -0.458 -5.156 1.00 95.25 83 ILE A C 1
ATOM 634 O O . ILE A 1 83 ? 14.342 -1.126 -4.334 1.00 95.25 83 ILE A O 1
ATOM 638 N N . GLU A 1 84 ? 16.212 -0.768 -5.518 1.00 94.62 84 GLU A N 1
ATOM 639 C CA . GLU A 1 84 ? 16.888 -2.010 -5.107 1.00 94.62 84 GLU A CA 1
ATOM 640 C C . GLU A 1 84 ? 17.140 -2.114 -3.591 1.00 94.62 84 GLU A C 1
ATOM 642 O O . GLU A 1 84 ? 17.315 -3.215 -3.070 1.00 94.62 84 GLU A O 1
ATOM 647 N N . GLU A 1 85 ? 17.166 -0.996 -2.859 1.00 96.19 85 GLU A N 1
ATOM 648 C CA . GLU A 1 85 ? 17.376 -1.000 -1.407 1.00 96.19 85 GLU A CA 1
ATOM 649 C C . GLU A 1 85 ? 16.133 -1.389 -0.597 1.00 96.19 85 GLU A C 1
ATOM 651 O O . GLU A 1 85 ? 16.241 -1.542 0.624 1.00 96.19 85 GLU A O 1
ATOM 656 N N . ILE A 1 86 ? 14.968 -1.511 -1.241 1.00 96.62 86 ILE A N 1
ATOM 657 C CA . ILE A 1 86 ? 13.699 -1.823 -0.583 1.00 96.62 86 ILE A CA 1
ATOM 658 C C . ILE A 1 86 ? 13.241 -3.217 -1.010 1.00 96.62 86 ILE A C 1
ATOM 660 O O . ILE A 1 86 ? 12.993 -3.487 -2.183 1.00 96.62 86 ILE A O 1
ATOM 664 N N . THR A 1 87 ? 13.101 -4.109 -0.036 1.00 97.25 87 THR A N 1
ATOM 665 C CA . THR A 1 87 ? 12.541 -5.445 -0.232 1.00 97.25 87 THR A CA 1
ATOM 666 C C . THR A 1 87 ? 11.049 -5.421 0.071 1.00 97.25 87 THR A C 1
ATOM 668 O O . THR A 1 87 ? 10.637 -5.004 1.153 1.00 97.25 87 THR A O 1
ATOM 671 N N . ALA A 1 88 ? 10.250 -5.902 -0.881 1.00 97.06 88 ALA A N 1
ATOM 672 C CA . ALA A 1 88 ? 8.812 -6.073 -0.737 1.00 97.06 88 ALA A CA 1
ATOM 673 C C . ALA A 1 88 ? 8.447 -7.564 -0.774 1.00 97.06 88 ALA A C 1
ATOM 675 O O . ALA A 1 88 ? 9.028 -8.329 -1.547 1.00 97.06 88 ALA A O 1
ATOM 676 N N . THR A 1 89 ? 7.460 -7.986 0.016 1.00 97.31 89 THR A N 1
ATOM 677 C CA . THR A 1 89 ? 6.801 -9.294 -0.159 1.00 97.31 89 THR A CA 1
ATOM 678 C C . THR A 1 89 ? 5.297 -9.101 -0.172 1.00 97.31 89 THR A C 1
ATOM 680 O O . THR A 1 89 ? 4.803 -8.209 0.501 1.00 97.31 89 THR A O 1
ATOM 683 N N . PHE A 1 90 ? 4.571 -9.900 -0.953 1.00 97.62 90 PHE A N 1
ATOM 684 C CA . PHE A 1 90 ? 3.126 -9.778 -1.117 1.00 97.62 90 PHE A CA 1
ATOM 685 C C . PHE A 1 90 ? 2.531 -11.166 -1.276 1.00 97.62 90 PHE A C 1
ATOM 687 O O . PHE A 1 90 ? 2.997 -11.973 -2.086 1.00 97.62 90 PHE A O 1
ATOM 694 N N . SER A 1 91 ? 1.474 -11.438 -0.526 1.00 95.81 91 SER A N 1
ATOM 695 C CA . SER A 1 91 ? 0.681 -12.640 -0.695 1.00 95.81 91 SER A CA 1
ATOM 696 C C . SER A 1 91 ? -0.796 -12.344 -0.489 1.00 95.81 91 SER A C 1
ATOM 698 O O . SER A 1 91 ? -1.179 -11.418 0.228 1.00 95.81 91 SER A O 1
ATOM 700 N N . MET A 1 92 ? -1.632 -13.151 -1.140 1.00 94.69 92 MET A N 1
ATOM 701 C CA . MET A 1 92 ? -3.075 -13.024 -1.032 1.00 94.69 92 MET A CA 1
ATOM 702 C C . MET A 1 92 ? -3.730 -14.397 -0.909 1.00 94.69 92 MET A C 1
ATOM 704 O O . MET A 1 92 ? -3.434 -15.311 -1.681 1.00 94.69 92 MET A O 1
ATOM 708 N N . ASN A 1 93 ? -4.646 -14.537 0.047 1.00 93.06 93 ASN A N 1
ATOM 709 C CA . ASN A 1 93 ? -5.455 -15.739 0.233 1.00 93.06 93 ASN A CA 1
ATOM 710 C C . ASN A 1 93 ? -6.941 -15.369 0.291 1.00 93.06 93 ASN A C 1
ATOM 712 O O . ASN A 1 93 ? -7.442 -14.858 1.298 1.00 93.06 93 ASN A O 1
ATOM 716 N N . GLY A 1 94 ? -7.650 -15.618 -0.810 1.00 92.44 94 GLY A N 1
ATOM 717 C CA . GLY A 1 94 ? -8.963 -15.021 -1.028 1.00 92.44 94 GLY A CA 1
ATOM 718 C C . GLY A 1 94 ? -8.807 -13.511 -1.168 1.00 92.44 94 GLY A C 1
ATOM 719 O O . GLY A 1 94 ? -8.085 -13.060 -2.045 1.00 92.44 94 GLY A O 1
ATOM 720 N N . ASN A 1 95 ? -9.445 -12.750 -0.283 1.00 95.00 95 ASN A N 1
ATOM 721 C CA . ASN A 1 95 ? -9.310 -11.297 -0.212 1.00 95.00 95 ASN A CA 1
ATOM 722 C C . ASN A 1 95 ? -8.382 -10.827 0.917 1.00 95.00 95 ASN A C 1
ATOM 724 O O . ASN A 1 95 ? -8.294 -9.633 1.161 1.00 95.00 95 ASN A O 1
ATOM 728 N N . LYS A 1 96 ? -7.738 -11.733 1.656 1.00 97.44 96 LYS A N 1
ATOM 729 C CA . LYS A 1 96 ? -6.791 -11.352 2.709 1.00 97.44 96 LYS A CA 1
ATOM 730 C C . LYS A 1 96 ? -5.429 -11.090 2.101 1.00 97.44 96 LYS A C 1
ATOM 732 O O . LYS A 1 96 ? -4.967 -11.932 1.335 1.00 97.44 96 LYS A O 1
ATOM 737 N N . VAL A 1 97 ? -4.807 -9.986 2.487 1.00 97.69 97 VAL A N 1
ATOM 738 C CA . VAL A 1 97 ? -3.485 -9.561 2.027 1.00 97.69 97 VAL A CA 1
ATOM 739 C C . VAL A 1 97 ? -2.513 -9.586 3.198 1.00 97.69 97 VAL A C 1
ATOM 741 O O . VAL A 1 97 ? -2.831 -9.096 4.282 1.00 97.69 97 VAL A O 1
ATOM 744 N N . GLU A 1 98 ? -1.334 -10.143 2.953 1.00 97.81 98 GLU A N 1
ATOM 745 C CA . GLU A 1 98 ? -0.160 -10.002 3.811 1.00 97.81 98 GLU A CA 1
ATOM 746 C C . GLU A 1 98 ? 0.958 -9.406 2.966 1.00 97.81 98 GLU A C 1
ATOM 748 O O . GLU A 1 98 ? 1.226 -9.866 1.849 1.00 97.81 98 GLU A O 1
ATOM 753 N N . PHE A 1 99 ? 1.577 -8.358 3.486 1.00 95.31 99 PHE A N 1
ATOM 754 C CA . PHE A 1 99 ? 2.503 -7.531 2.746 1.00 95.31 99 PHE A CA 1
ATOM 755 C C . PHE A 1 99 ? 3.634 -7.062 3.664 1.00 95.31 99 PHE A C 1
ATOM 757 O O . PHE A 1 99 ? 3.391 -6.749 4.824 1.00 95.31 99 PHE A O 1
ATOM 764 N N . THR A 1 100 ? 4.874 -7.018 3.181 1.00 97.31 100 THR A N 1
ATOM 765 C CA . THR A 1 100 ? 6.002 -6.495 3.972 1.00 97.31 100 THR A CA 1
ATOM 766 C C . THR A 1 100 ? 6.803 -5.484 3.179 1.00 97.31 100 THR A C 1
ATOM 768 O O . THR A 1 100 ? 7.026 -5.689 1.986 1.00 97.31 100 THR A O 1
ATOM 771 N N . MET A 1 101 ? 7.305 -4.451 3.856 1.00 97.00 101 MET A N 1
ATOM 772 C CA . MET A 1 101 ? 8.232 -3.463 3.297 1.00 97.00 101 MET A CA 1
ATOM 773 C C . MET A 1 101 ? 9.430 -3.285 4.206 1.00 97.00 101 MET A C 1
ATOM 775 O O . MET A 1 101 ? 9.293 -2.839 5.342 1.00 97.00 101 MET A O 1
ATOM 779 N N . GLU A 1 102 ? 10.612 -3.589 3.686 1.00 97.19 102 GLU A N 1
ATOM 780 C CA . GLU A 1 102 ? 11.852 -3.523 4.444 1.00 97.19 102 GLU A CA 1
ATOM 781 C C . GLU A 1 102 ? 12.906 -2.725 3.687 1.00 97.19 102 GLU A C 1
ATOM 783 O O . GLU A 1 102 ? 13.195 -2.984 2.520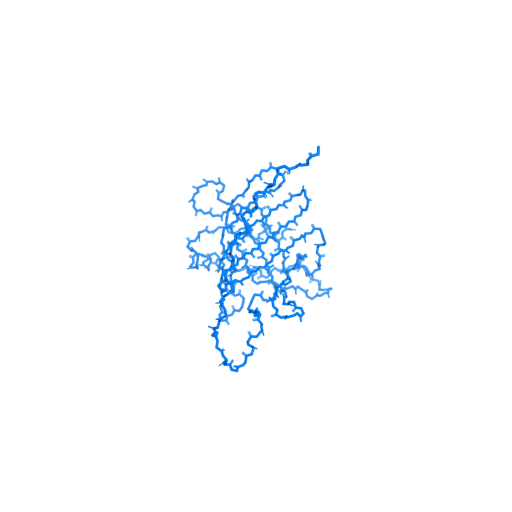 1.00 97.19 102 GLU A O 1
ATOM 788 N N . ARG A 1 103 ? 13.546 -1.796 4.392 1.00 96.31 103 ARG A N 1
ATOM 789 C CA . ARG A 1 103 ? 14.829 -1.230 3.994 1.00 96.31 103 ARG A CA 1
ATOM 790 C C . ARG A 1 103 ? 15.812 -1.513 5.112 1.00 96.31 103 ARG A C 1
ATOM 792 O O . ARG A 1 103 ? 15.656 -0.982 6.212 1.00 96.31 103 ARG A O 1
ATOM 799 N N . LEU A 1 104 ? 16.821 -2.330 4.814 1.00 92.00 104 LEU A N 1
ATOM 800 C CA . LEU A 1 104 ? 17.780 -2.834 5.797 1.00 92.00 104 LEU A CA 1
ATOM 801 C C . LEU A 1 104 ? 18.334 -1.709 6.686 1.00 92.00 104 LEU A C 1
ATOM 803 O O . LEU A 1 104 ? 18.821 -0.699 6.177 1.00 92.00 104 LEU A O 1
ATOM 807 N N . ASP A 1 105 ? 18.265 -1.910 8.005 1.00 89.50 105 ASP A N 1
ATOM 808 C CA . ASP A 1 105 ? 18.698 -0.970 9.052 1.00 89.50 105 ASP A CA 1
ATOM 809 C C . ASP A 1 105 ? 18.006 0.413 9.032 1.00 89.50 105 ASP A C 1
ATOM 811 O O . ASP A 1 105 ? 18.461 1.340 9.705 1.00 89.50 105 ASP A O 1
ATOM 815 N N . VAL A 1 106 ? 16.912 0.575 8.279 1.00 94.94 106 VAL A N 1
ATOM 816 C CA . VAL A 1 106 ? 16.138 1.825 8.213 1.00 94.94 106 VAL A CA 1
ATOM 817 C C . VAL A 1 106 ? 14.709 1.610 8.681 1.00 94.94 106 VAL A C 1
ATOM 819 O O . VAL A 1 106 ? 14.259 2.337 9.555 1.00 94.94 106 VAL A O 1
ATOM 822 N N . TYR A 1 107 ? 13.992 0.641 8.116 1.00 96.31 107 TYR A N 1
ATOM 823 C CA . TYR A 1 107 ? 12.639 0.310 8.552 1.00 96.31 107 TYR A CA 1
ATOM 824 C C . TYR A 1 107 ? 12.259 -1.124 8.186 1.00 96.31 107 TYR A C 1
ATOM 826 O O . TYR A 1 107 ? 12.805 -1.698 7.242 1.00 96.31 107 TYR A O 1
ATOM 834 N N . SER A 1 108 ? 11.275 -1.666 8.896 1.00 97.50 108 SER A N 1
ATOM 835 C CA . SER A 1 108 ? 10.584 -2.907 8.550 1.00 97.50 108 SER A CA 1
ATOM 836 C C . SER A 1 108 ? 9.118 -2.784 8.942 1.00 97.50 108 SER A C 1
ATOM 838 O O . SER A 1 108 ? 8.826 -2.466 10.094 1.00 97.50 108 SER A O 1
ATOM 840 N N . TYR A 1 109 ? 8.216 -3.005 7.992 1.00 98.31 109 TYR A N 1
ATOM 841 C CA . TYR A 1 109 ? 6.773 -2.955 8.199 1.00 98.31 109 TYR A CA 1
ATOM 842 C C . TYR A 1 109 ? 6.133 -4.268 7.762 1.00 98.31 109 TYR A C 1
ATOM 844 O O . TYR A 1 109 ? 6.399 -4.756 6.661 1.00 98.31 109 TYR A O 1
ATOM 852 N N . GLU A 1 110 ? 5.251 -4.792 8.604 1.00 98.38 110 GLU A N 1
ATOM 853 C CA . GLU A 1 110 ? 4.354 -5.908 8.331 1.00 98.38 110 GLU A CA 1
ATOM 854 C C . GLU A 1 110 ? 2.928 -5.363 8.226 1.00 98.38 110 GLU A C 1
ATOM 856 O O . GLU A 1 110 ? 2.400 -4.763 9.159 1.00 98.38 110 GLU A O 1
ATOM 861 N N . LEU A 1 111 ? 2.316 -5.529 7.058 1.00 98.50 111 LEU A N 1
ATOM 862 C CA . LEU A 1 111 ? 1.013 -4.992 6.699 1.00 98.50 111 LEU A CA 1
ATOM 863 C C . LEU A 1 111 ? 0.052 -6.163 6.505 1.00 98.50 111 LEU A C 1
ATOM 865 O O . LEU A 1 111 ? 0.263 -7.031 5.654 1.00 98.50 111 LEU A O 1
ATOM 869 N N . THR A 1 112 ? -1.032 -6.179 7.273 1.00 98.50 112 THR A N 1
ATOM 870 C CA . THR A 1 112 ? -2.102 -7.170 7.125 1.00 98.50 112 THR A CA 1
ATOM 871 C C . THR A 1 112 ? -3.402 -6.469 6.791 1.00 98.50 112 THR A C 1
ATOM 873 O O . THR A 1 112 ? -3.698 -5.401 7.323 1.00 98.50 112 THR A O 1
ATOM 876 N N . GLY A 1 113 ? -4.189 -7.027 5.877 1.00 98.00 113 GLY A N 1
ATOM 877 C CA . GLY A 1 113 ? -5.389 -6.331 5.439 1.00 98.00 113 GLY A CA 1
ATOM 878 C C . GLY A 1 113 ? -6.318 -7.138 4.561 1.00 98.00 113 GLY A C 1
ATOM 879 O O . GLY A 1 113 ? -6.191 -8.355 4.399 1.00 98.00 113 GLY A O 1
ATOM 880 N N . ILE A 1 114 ? -7.286 -6.422 4.005 1.00 98.06 114 ILE A N 1
ATOM 881 C CA . ILE A 1 114 ? -8.276 -6.932 3.071 1.00 98.06 114 ILE A CA 1
ATOM 882 C C . ILE A 1 114 ? -8.152 -6.172 1.755 1.00 98.06 114 ILE A C 1
ATOM 884 O O . ILE A 1 114 ? -8.042 -4.950 1.734 1.00 98.06 114 ILE A O 1
ATOM 888 N N . PHE A 1 115 ? -8.203 -6.918 0.659 1.00 97.12 115 PHE A N 1
ATOM 889 C CA . PHE A 1 115 ? -8.362 -6.403 -0.686 1.00 97.12 115 PHE A CA 1
ATOM 890 C C . PHE A 1 115 ? -9.851 -6.297 -1.040 1.00 97.12 115 PHE A C 1
ATOM 892 O O . PHE A 1 115 ? -10.608 -7.272 -0.990 1.00 97.12 115 PHE A O 1
ATOM 899 N N . HIS A 1 116 ? -10.267 -5.088 -1.389 1.00 94.25 116 HIS A N 1
ATOM 900 C CA . HIS A 1 116 ? -11.592 -4.723 -1.854 1.00 94.25 116 HIS A CA 1
ATOM 901 C C . HIS A 1 116 ? -11.501 -4.428 -3.353 1.00 94.25 116 HIS A C 1
ATOM 903 O O . HIS A 1 116 ? -11.149 -3.319 -3.743 1.00 94.25 116 HIS A O 1
ATOM 909 N N . ASN A 1 117 ? -11.788 -5.446 -4.165 1.00 90.75 117 ASN A N 1
ATOM 910 C CA . ASN A 1 117 ? -11.879 -5.319 -5.617 1.00 90.75 117 ASN A CA 1
ATOM 911 C C . ASN A 1 117 ? -13.217 -4.670 -6.006 1.00 90.75 117 ASN A C 1
ATOM 913 O O . ASN A 1 117 ? -14.279 -5.146 -5.581 1.00 90.75 117 ASN A O 1
ATOM 917 N N . GLU A 1 118 ? -13.170 -3.618 -6.815 1.00 87.25 118 GLU A N 1
ATOM 918 C CA . GLU A 1 118 ? -14.336 -2.923 -7.347 1.00 87.25 118 GLU A CA 1
ATOM 919 C C . GLU A 1 118 ? -14.520 -3.189 -8.848 1.00 87.25 118 GLU A C 1
ATOM 921 O O . GLU A 1 118 ? -13.678 -3.743 -9.538 1.00 87.25 118 GLU A O 1
ATOM 926 N N . SER A 1 119 ? -15.673 -2.810 -9.405 1.00 83.44 119 SER A N 1
ATOM 927 C CA . SER A 1 119 ? -15.878 -2.933 -10.860 1.00 83.44 119 SER A CA 1
ATOM 928 C C . SER A 1 119 ? -15.020 -1.967 -11.684 1.00 83.44 119 SER A C 1
ATOM 930 O O . SER A 1 119 ? -14.940 -2.111 -12.902 1.00 83.44 119 SER A O 1
ATOM 932 N N . ASP A 1 120 ? -14.503 -0.931 -11.028 1.00 83.44 120 ASP A N 1
ATOM 933 C CA . ASP A 1 120 ? -13.598 0.067 -11.579 1.00 83.44 120 ASP A CA 1
ATOM 934 C C . ASP A 1 120 ? -12.322 0.009 -10.749 1.00 83.44 120 ASP A C 1
ATOM 936 O O . ASP A 1 120 ? -12.341 0.405 -9.582 1.00 83.44 120 ASP A O 1
ATOM 940 N N . ASP A 1 121 ? -11.245 -0.485 -11.359 1.00 83.81 121 ASP A N 1
ATOM 941 C CA . ASP A 1 121 ? -9.963 -0.714 -10.698 1.00 83.81 121 ASP A CA 1
ATOM 942 C C . ASP A 1 121 ? -9.443 0.554 -10.004 1.00 83.81 121 ASP A C 1
ATOM 944 O O . ASP A 1 121 ? -8.772 0.469 -8.982 1.00 83.81 121 ASP A O 1
ATOM 948 N N . SER A 1 122 ? -9.793 1.756 -10.482 1.00 83.25 122 SER A N 1
ATOM 949 C CA . SER A 1 122 ? -9.387 3.016 -9.837 1.00 83.25 122 SER A CA 1
ATOM 950 C C . SER A 1 122 ? -9.936 3.198 -8.412 1.00 83.25 122 SER A C 1
ATOM 952 O O . SER A 1 122 ? -9.449 4.065 -7.677 1.00 83.25 122 SER A O 1
ATOM 954 N N . ASN A 1 123 ? -10.922 2.386 -8.019 1.00 88.06 123 ASN A N 1
ATOM 955 C CA . ASN A 1 123 ? -11.518 2.318 -6.684 1.00 88.06 123 ASN A CA 1
ATOM 956 C C . ASN A 1 123 ? -11.103 1.072 -5.901 1.00 88.06 123 ASN A C 1
ATOM 958 O O . ASN A 1 123 ? -11.618 0.843 -4.805 1.00 88.06 123 ASN A O 1
ATOM 962 N N . ASP A 1 124 ? -10.194 0.266 -6.441 1.00 94.00 124 ASP A N 1
ATOM 963 C CA . ASP A 1 124 ? -9.628 -0.835 -5.690 1.00 94.00 124 ASP A CA 1
ATOM 964 C C . ASP A 1 124 ? -8.889 -0.313 -4.458 1.00 94.00 124 ASP A C 1
ATOM 966 O O . ASP A 1 124 ? -8.115 0.649 -4.519 1.00 94.00 124 ASP A O 1
ATOM 970 N N . LEU A 1 125 ? -9.102 -0.999 -3.338 1.00 95.69 125 LEU A N 1
ATOM 971 C CA . LEU A 1 125 ? -8.519 -0.650 -2.052 1.00 95.69 125 LEU A CA 1
ATOM 972 C C . LEU A 1 125 ? -7.926 -1.896 -1.406 1.00 95.69 125 LEU A C 1
ATOM 974 O O . LEU A 1 125 ? -8.620 -2.891 -1.210 1.00 95.69 125 LEU A O 1
ATOM 978 N N . MET A 1 126 ? -6.669 -1.825 -0.991 1.00 97.44 126 MET A N 1
ATOM 979 C CA . MET A 1 126 ? -6.159 -2.703 0.058 1.00 97.44 126 MET A CA 1
ATOM 980 C C . MET A 1 126 ? -6.068 -1.901 1.341 1.00 97.44 126 MET A C 1
ATOM 982 O O . MET A 1 126 ? -5.620 -0.763 1.300 1.00 97.44 126 MET A O 1
ATOM 986 N N . ALA A 1 127 ? -6.509 -2.446 2.466 1.00 97.81 127 ALA A N 1
ATOM 987 C CA . ALA A 1 127 ? -6.435 -1.718 3.724 1.00 97.81 127 ALA A CA 1
ATOM 988 C C . ALA A 1 127 ? -6.434 -2.641 4.936 1.00 97.81 127 ALA A C 1
ATOM 990 O O . ALA A 1 127 ? -7.009 -3.733 4.904 1.00 97.81 127 ALA A O 1
ATOM 991 N N . GLY A 1 128 ? -5.834 -2.171 6.023 1.00 98.06 128 GLY A N 1
ATOM 992 C CA . GLY A 1 128 ? -5.830 -2.873 7.295 1.00 98.06 128 GLY A CA 1
ATOM 993 C C . GLY A 1 128 ? -4.861 -2.256 8.288 1.00 98.06 128 GLY A C 1
ATOM 994 O O . GLY A 1 128 ? -4.673 -1.045 8.314 1.00 98.06 128 GLY A O 1
ATOM 995 N N . GLU A 1 129 ? -4.257 -3.096 9.113 1.00 98.25 129 GLU A N 1
ATOM 996 C CA . GLU A 1 129 ? -3.371 -2.675 10.194 1.00 98.25 129 GLU A CA 1
ATOM 997 C C . GLU A 1 129 ? -1.927 -3.038 9.858 1.00 98.25 129 GLU A C 1
ATOM 999 O O . GLU A 1 129 ? -1.661 -4.030 9.164 1.00 98.25 129 GLU A O 1
ATOM 1004 N N . TYR A 1 130 ? -0.998 -2.203 10.313 1.00 98.38 130 TYR A N 1
ATOM 1005 C CA . TYR A 1 130 ? 0.425 -2.479 10.217 1.00 98.38 130 TYR A CA 1
ATOM 1006 C C . TYR A 1 130 ? 1.073 -2.455 11.594 1.00 98.38 130 TYR A C 1
ATOM 1008 O O . TYR A 1 130 ? 0.684 -1.683 12.469 1.00 98.38 130 TYR A O 1
ATOM 1016 N N . GLU A 1 131 ? 2.113 -3.263 11.730 1.00 98.12 131 GLU A N 1
ATOM 1017 C CA . GLU A 1 131 ? 3.089 -3.204 12.811 1.00 98.12 131 GLU A CA 1
ATOM 1018 C C . GLU A 1 131 ? 4.477 -3.089 12.175 1.00 98.12 131 GLU A C 1
ATOM 1020 O O . GLU A 1 131 ? 4.715 -3.562 11.061 1.00 98.12 131 GLU A O 1
ATOM 1025 N N . GLY A 1 132 ? 5.417 -2.432 12.840 1.00 95.62 132 GLY A N 1
ATOM 1026 C CA . GLY A 1 132 ? 6.748 -2.272 12.284 1.00 95.62 132 GLY A CA 1
ATOM 1027 C C . GLY A 1 132 ? 7.699 -1.489 13.164 1.00 95.62 132 GLY A C 1
ATOM 1028 O O . GLY A 1 132 ? 7.449 -1.234 14.337 1.00 95.62 132 GLY A O 1
ATOM 1029 N N . ASN A 1 133 ? 8.818 -1.102 12.570 1.00 94.44 133 ASN A N 1
ATOM 1030 C CA . ASN A 1 133 ? 9.854 -0.296 13.189 1.00 94.44 133 ASN A CA 1
ATOM 1031 C C . ASN A 1 133 ? 10.417 0.675 12.148 1.00 94.44 133 ASN A C 1
ATOM 1033 O O . ASN A 1 133 ? 10.725 0.268 11.028 1.00 94.44 133 ASN A O 1
ATOM 1037 N N . ASN A 1 134 ? 10.584 1.944 12.519 1.00 91.56 134 ASN A N 1
ATOM 1038 C CA . ASN A 1 134 ? 11.084 3.001 11.627 1.00 91.56 134 ASN A CA 1
ATOM 1039 C C . ASN A 1 134 ? 12.570 3.352 11.850 1.00 91.56 134 ASN A C 1
ATOM 1041 O O . ASN A 1 134 ? 13.021 4.458 11.545 1.00 91.56 134 ASN A O 1
ATOM 1045 N N . GLY A 1 135 ? 13.321 2.426 12.450 1.00 89.19 135 GLY A N 1
ATOM 1046 C CA . GLY A 1 135 ? 14.738 2.558 12.786 1.00 89.19 135 GLY A CA 1
ATOM 1047 C C . GLY A 1 135 ? 14.994 3.139 14.179 1.00 89.19 135 GLY A C 1
ATOM 1048 O O . GLY A 1 135 ? 16.110 3.027 14.693 1.00 89.19 135 GLY A O 1
ATOM 1049 N N . PHE A 1 136 ? 13.981 3.732 14.818 1.00 88.44 136 PHE A N 1
ATOM 1050 C CA . PHE A 1 136 ? 14.111 4.351 16.141 1.00 88.44 136 PHE A CA 1
ATOM 1051 C C . PHE A 1 136 ? 13.233 3.690 17.198 1.00 88.44 136 PHE A C 1
ATOM 1053 O O . PHE A 1 136 ? 13.677 3.500 18.333 1.00 88.44 136 PHE A O 1
ATOM 1060 N N . TYR A 1 137 ? 11.994 3.371 16.842 1.00 91.62 137 TYR A N 1
ATOM 1061 C CA . TYR A 1 137 ? 11.004 2.785 17.733 1.00 91.62 137 TYR A CA 1
ATOM 1062 C C . TYR A 1 137 ? 10.015 1.932 16.942 1.00 91.62 137 TYR A C 1
ATOM 1064 O O . TYR A 1 137 ? 9.924 2.032 15.716 1.00 91.62 137 TYR A O 1
ATOM 1072 N N . ASP A 1 138 ? 9.305 1.079 17.673 1.00 96.25 138 ASP A N 1
ATOM 1073 C CA . ASP A 1 138 ? 8.218 0.284 17.121 1.00 96.25 138 ASP A CA 1
ATOM 1074 C C . ASP A 1 138 ? 7.013 1.192 16.860 1.00 96.25 138 ASP A C 1
ATOM 1076 O O . ASP A 1 138 ? 6.724 2.105 17.641 1.00 96.25 138 ASP A O 1
ATOM 1080 N N . VAL A 1 139 ? 6.341 0.951 15.745 1.00 96.06 139 VAL A N 1
ATOM 1081 C CA . VAL A 1 139 ? 5.205 1.727 15.255 1.00 96.06 139 VAL A CA 1
ATOM 1082 C C . VAL A 1 139 ? 4.097 0.787 14.819 1.00 96.06 139 VAL A C 1
ATOM 1084 O O . VAL A 1 139 ? 4.351 -0.286 14.281 1.00 96.06 139 VAL A O 1
ATOM 1087 N N . GLU A 1 140 ? 2.864 1.214 15.031 1.00 97.12 140 GLU A N 1
ATOM 1088 C CA . GLU A 1 140 ? 1.661 0.512 14.600 1.00 97.12 140 GLU A CA 1
ATOM 1089 C C . GLU A 1 140 ? 0.644 1.535 14.103 1.00 97.12 140 GLU A C 1
ATOM 1091 O O . GLU A 1 140 ? 0.699 2.712 14.479 1.00 97.12 140 GLU A O 1
ATOM 1096 N N . GLY A 1 141 ? -0.277 1.101 13.252 1.00 97.38 141 GLY A N 1
ATOM 1097 C CA . GLY A 1 141 ? -1.292 1.997 12.726 1.00 97.38 141 GLY A CA 1
ATOM 1098 C C . GLY A 1 141 ? -2.148 1.381 11.634 1.00 97.38 141 GLY A C 1
ATOM 1099 O O . GLY A 1 141 ? -2.235 0.162 11.486 1.00 97.38 141 GLY A O 1
ATOM 1100 N N . PHE A 1 142 ? -2.793 2.252 10.869 1.00 98.06 142 PHE A N 1
ATOM 1101 C CA . PHE A 1 142 ? -3.627 1.883 9.736 1.00 98.06 142 PHE A CA 1
ATOM 1102 C C . PHE A 1 142 ? -2.843 2.065 8.441 1.00 98.06 142 PHE A C 1
ATOM 1104 O O . PHE A 1 142 ? -2.134 3.055 8.266 1.00 98.06 142 PHE A O 1
ATOM 1111 N N . TRP A 1 143 ? -2.980 1.129 7.511 1.00 97.81 143 TRP A N 1
ATOM 1112 C CA . TRP A 1 143 ? -2.459 1.295 6.163 1.00 97.81 143 TRP A CA 1
ATOM 1113 C C . TRP A 1 143 ? -3.567 1.148 5.136 1.00 97.81 143 TRP A C 1
ATOM 1115 O O . TRP A 1 143 ? -4.548 0.423 5.329 1.00 97.81 143 TRP A O 1
ATOM 1125 N N . PHE A 1 144 ? -3.363 1.801 4.002 1.00 96.44 144 PHE A N 1
ATOM 1126 C CA . PHE A 1 144 ? -4.170 1.581 2.818 1.00 96.44 144 PHE A CA 1
ATOM 1127 C C . PHE A 1 144 ? -3.330 1.688 1.551 1.00 96.44 144 PHE A C 1
ATOM 1129 O O . PHE A 1 144 ? -2.261 2.296 1.539 1.00 96.44 144 PHE A O 1
ATOM 1136 N N . ALA A 1 145 ? -3.822 1.098 0.472 1.00 95.31 145 ALA A N 1
ATOM 1137 C CA . ALA A 1 145 ? -3.261 1.218 -0.853 1.00 95.31 145 ALA A CA 1
ATOM 1138 C C . ALA A 1 145 ? -4.367 1.346 -1.891 1.00 95.31 145 ALA A C 1
ATOM 1140 O O . ALA A 1 145 ? -5.364 0.626 -1.837 1.00 95.31 145 ALA A O 1
ATOM 1141 N N . PHE A 1 146 ? -4.160 2.236 -2.850 1.00 92.31 146 PHE A N 1
ATOM 1142 C CA . PHE A 1 146 ? -5.036 2.437 -4.001 1.00 92.31 146 PHE A CA 1
ATOM 1143 C C . PHE A 1 146 ? -4.204 2.332 -5.286 1.00 92.31 146 PHE A C 1
ATOM 1145 O O . PHE A 1 146 ? -2.969 2.428 -5.249 1.00 92.31 146 PHE A O 1
ATOM 1152 N N . ARG A 1 147 ? -4.870 2.135 -6.428 1.00 91.56 147 ARG A N 1
ATOM 1153 C CA . ARG A 1 147 ? -4.185 2.015 -7.721 1.00 91.56 147 ARG A CA 1
ATOM 1154 C C . ARG A 1 147 ? -3.393 3.258 -8.084 1.00 91.56 147 ARG A C 1
ATOM 1156 O O . ARG A 1 147 ? -3.898 4.376 -8.026 1.00 91.56 147 ARG A O 1
ATOM 1163 N N . TYR A 1 148 ? -2.173 3.036 -8.548 1.00 87.75 148 TYR A N 1
ATOM 1164 C CA . TYR A 1 148 ? -1.298 4.083 -9.039 1.00 87.75 148 TYR A CA 1
ATOM 1165 C C . TYR A 1 148 ? -0.892 3.807 -10.484 1.00 87.75 148 TYR A C 1
ATOM 1167 O O . TYR A 1 148 ? -0.196 2.833 -10.776 1.00 87.75 148 TYR A O 1
ATOM 1175 N N . ASP A 1 149 ? -1.300 4.701 -11.379 1.00 86.56 149 ASP A N 1
ATOM 1176 C CA . ASP A 1 149 ? -0.883 4.674 -12.774 1.00 86.56 149 ASP A CA 1
ATOM 1177 C C . ASP A 1 149 ? 0.486 5.346 -12.911 1.00 86.56 149 ASP A C 1
ATOM 1179 O O . ASP A 1 149 ? 0.613 6.573 -12.862 1.00 86.56 149 ASP A O 1
ATOM 1183 N N . PHE A 1 150 ? 1.530 4.536 -13.087 1.00 82.44 150 PHE A N 1
ATOM 1184 C CA . PHE A 1 150 ? 2.877 5.054 -13.296 1.00 82.44 150 PHE A CA 1
ATOM 1185 C C . PHE A 1 150 ? 2.966 5.862 -14.598 1.00 82.44 150 PHE A C 1
ATOM 1187 O O . PHE A 1 150 ? 2.512 5.398 -15.653 1.00 82.44 150 PHE A O 1
ATOM 1194 N N . PRO A 1 151 ? 3.586 7.057 -14.572 1.00 80.31 151 PRO A N 1
ATOM 1195 C CA . PRO A 1 151 ? 3.857 7.808 -15.785 1.00 80.31 151 PRO A CA 1
ATOM 1196 C C . PRO A 1 151 ? 4.700 6.986 -16.769 1.00 80.31 151 PRO A C 1
ATOM 1198 O O . PRO A 1 151 ? 5.618 6.277 -16.360 1.00 80.31 151 PRO A O 1
ATOM 1201 N N . PRO A 1 152 ? 4.469 7.117 -18.085 1.00 72.62 152 PRO A N 1
ATOM 1202 C CA . PRO A 1 152 ? 5.345 6.494 -19.063 1.00 72.62 152 PRO A CA 1
ATOM 1203 C C . PRO A 1 152 ? 6.760 7.080 -18.971 1.00 72.62 152 PRO A C 1
ATOM 1205 O O . PRO A 1 152 ? 6.941 8.283 -18.755 1.00 72.62 152 PRO A O 1
ATOM 1208 N N . ALA A 1 153 ? 7.765 6.233 -19.201 1.00 69.38 153 ALA A N 1
ATOM 1209 C CA . ALA A 1 153 ? 9.171 6.618 -19.148 1.00 69.38 153 ALA A CA 1
ATOM 1210 C C . ALA A 1 153 ? 9.457 7.890 -19.974 1.00 69.38 153 ALA A C 1
ATOM 1212 O O . ALA A 1 153 ? 9.157 7.964 -21.170 1.00 69.38 153 ALA A O 1
ATOM 1213 N N . GLY A 1 154 ? 10.061 8.897 -19.334 1.00 63.78 154 GLY A N 1
ATOM 1214 C CA . GLY A 1 154 ? 10.417 10.170 -19.969 1.00 63.78 154 GLY A CA 1
ATOM 1215 C C . GLY A 1 154 ? 9.281 11.194 -20.093 1.00 63.78 154 GLY A C 1
ATOM 1216 O O . GLY A 1 154 ? 9.469 12.212 -20.764 1.00 63.78 154 GLY A O 1
ATOM 1217 N N . ALA A 1 155 ? 8.122 10.967 -19.465 1.00 65.56 155 ALA A N 1
ATOM 1218 C CA . ALA A 1 155 ? 7.092 11.994 -19.325 1.00 65.56 155 ALA A CA 1
ATOM 1219 C C . ALA A 1 155 ? 7.635 13.230 -18.579 1.00 65.56 155 ALA A C 1
ATOM 1221 O O . ALA A 1 155 ? 8.452 13.112 -17.670 1.00 65.56 155 ALA A O 1
ATOM 1222 N N . ALA A 1 156 ? 7.178 14.428 -18.960 1.00 58.81 156 ALA A N 1
ATOM 1223 C CA . ALA A 1 156 ? 7.350 15.631 -18.147 1.00 58.81 156 ALA A CA 1
ATOM 1224 C C . ALA A 1 156 ? 6.228 15.663 -17.100 1.00 58.81 156 ALA A C 1
ATOM 1226 O O . ALA A 1 156 ? 5.058 15.541 -17.451 1.00 58.81 156 ALA A O 1
ATOM 1227 N N . ILE A 1 157 ? 6.599 15.789 -15.827 1.00 57.53 157 ILE A N 1
ATOM 1228 C CA . ILE A 1 157 ? 5.780 15.350 -14.676 1.00 57.53 157 ILE A CA 1
ATOM 1229 C C . ILE A 1 157 ? 5.448 16.529 -13.761 1.00 57.53 157 ILE A C 1
ATOM 1231 O O . ILE A 1 157 ? 5.020 16.354 -12.625 1.00 57.53 157 ILE A O 1
ATOM 1235 N N . GLU A 1 158 ? 5.657 17.759 -14.238 1.00 58.59 158 GLU A N 1
ATOM 1236 C CA . GLU A 1 158 ? 5.194 18.935 -13.508 1.00 58.59 158 GLU A CA 1
ATOM 1237 C C . GLU A 1 158 ? 3.662 18.882 -13.408 1.00 58.59 158 GLU A C 1
ATOM 1239 O O . GLU A 1 158 ? 2.955 19.158 -14.375 1.00 58.59 158 GLU A O 1
ATOM 1244 N N . GLY A 1 159 ? 3.171 18.498 -12.227 1.00 54.75 159 GLY A N 1
ATOM 1245 C CA . GLY A 1 159 ? 1.752 18.500 -11.878 1.00 54.75 159 GLY A CA 1
ATOM 1246 C C . GLY A 1 159 ? 0.987 17.195 -12.109 1.00 54.75 159 GLY A C 1
ATOM 1247 O O . GLY A 1 159 ? -0.231 17.224 -11.998 1.00 54.75 159 GL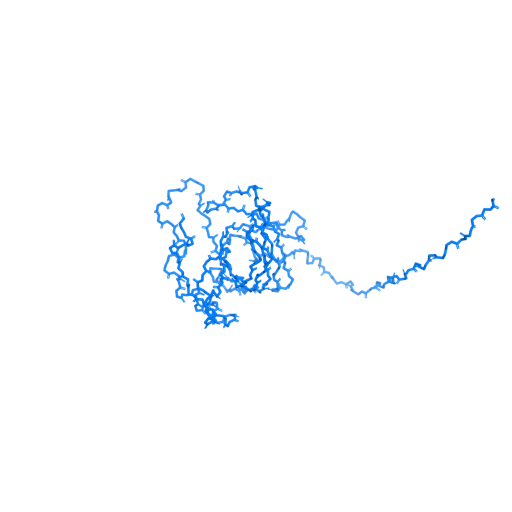Y A O 1
ATOM 1248 N N . TYR A 1 160 ? 1.632 16.058 -12.414 1.00 60.44 160 TYR A N 1
ATOM 1249 C CA . TYR A 1 160 ? 0.909 14.777 -12.416 1.00 60.44 160 TYR A CA 1
ATOM 1250 C C . TYR A 1 160 ? 0.825 14.219 -10.995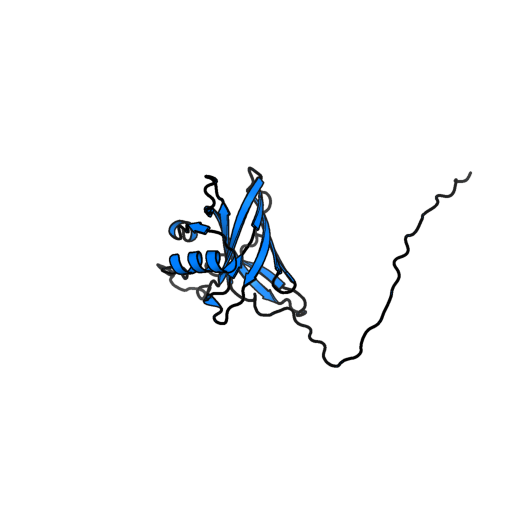 1.00 60.44 160 TYR A C 1
ATOM 1252 O O . TYR A 1 160 ? 1.804 13.701 -10.459 1.00 60.44 160 TYR A O 1
ATOM 1260 N N . ASN A 1 161 ? -0.356 14.338 -10.397 1.00 65.75 161 ASN A N 1
ATOM 1261 C CA . ASN A 1 161 ? -0.709 13.671 -9.157 1.00 65.75 161 ASN A CA 1
ATOM 1262 C C . ASN A 1 161 ? -2.011 12.883 -9.394 1.00 65.75 161 ASN A C 1
ATOM 1264 O O . ASN A 1 161 ? -3.073 13.501 -9.460 1.00 65.75 161 ASN A O 1
ATOM 1268 N N . PRO A 1 162 ? -1.971 11.543 -9.527 1.00 63.38 162 PRO A N 1
ATOM 1269 C CA . PRO A 1 162 ? -3.174 10.744 -9.789 1.00 63.38 162 PRO A CA 1
ATOM 1270 C C . PRO A 1 162 ? -4.187 10.769 -8.631 1.00 63.38 162 PRO A C 1
ATOM 1272 O O . PRO A 1 162 ? -5.312 10.299 -8.783 1.00 63.38 162 PRO A O 1
ATOM 1275 N N . LEU A 1 163 ? -3.806 11.349 -7.491 1.00 71.06 163 LEU A N 1
ATOM 1276 C CA . LEU A 1 163 ? -4.660 11.568 -6.327 1.00 71.06 163 LEU A CA 1
ATOM 1277 C C . LEU A 1 163 ? -5.268 12.964 -6.260 1.00 71.06 163 LEU A C 1
ATOM 1279 O O . LEU A 1 163 ? -6.080 13.239 -5.374 1.00 71.06 163 LEU A O 1
ATOM 1283 N N . GLU A 1 164 ? -4.867 13.872 -7.150 1.00 75.94 164 GLU A N 1
ATOM 1284 C CA . GLU A 1 164 ? -5.372 15.236 -7.125 1.00 75.94 164 GLU A CA 1
ATOM 1285 C C . GLU A 1 164 ? -6.899 15.236 -7.271 1.00 75.94 164 GLU A C 1
ATOM 1287 O O . GLU A 1 164 ? -7.464 14.708 -8.227 1.00 75.94 164 GLU A O 1
ATOM 1292 N N . GLY A 1 165 ? -7.576 15.823 -6.283 1.00 81.06 165 GLY A N 1
ATOM 1293 C CA . GLY A 1 165 ? -9.035 15.901 -6.245 1.00 81.06 165 GLY A CA 1
ATOM 1294 C C . GLY A 1 165 ? -9.756 14.632 -5.780 1.00 81.06 165 GLY A C 1
ATOM 1295 O O . GLY A 1 165 ? -10.981 14.660 -5.719 1.00 81.06 165 GLY A O 1
ATOM 1296 N N . ARG A 1 166 ? -9.040 13.560 -5.408 1.00 86.19 166 ARG A N 1
ATOM 1297 C CA . ARG A 1 166 ? -9.639 12.300 -4.922 1.00 86.19 166 ARG A CA 1
ATOM 1298 C C . ARG A 1 166 ? -9.652 12.149 -3.400 1.00 86.19 166 ARG A C 1
ATOM 1300 O O . ARG A 1 166 ? -10.002 11.084 -2.907 1.00 86.19 166 ARG A O 1
ATOM 1307 N N . LYS A 1 167 ? -9.297 13.197 -2.647 1.00 89.31 167 LYS A N 1
ATOM 1308 C CA . LYS A 1 167 ? -9.216 13.133 -1.179 1.00 89.31 167 LYS A CA 1
ATOM 1309 C C . LYS A 1 167 ? -10.503 12.626 -0.541 1.00 89.31 167 LYS A C 1
ATOM 1311 O O . LYS A 1 167 ? -10.522 11.521 -0.015 1.00 89.31 167 LYS A O 1
ATOM 1316 N N . ASP A 1 168 ? -11.568 13.408 -0.668 1.00 91.75 168 ASP A N 1
ATOM 1317 C CA . ASP A 1 168 ? -12.853 13.107 -0.037 1.00 91.75 168 ASP A CA 1
ATOM 1318 C C . ASP A 1 168 ? -13.412 11.747 -0.499 1.00 91.75 168 ASP A C 1
ATOM 1320 O O . ASP A 1 168 ? -14.074 11.043 0.257 1.00 91.75 168 ASP A O 1
ATOM 1324 N N . GLU A 1 169 ? -13.129 11.359 -1.747 1.00 91.62 169 GLU A N 1
ATOM 1325 C CA . GLU A 1 169 ? -13.526 10.069 -2.316 1.00 91.62 169 GLU A CA 1
ATOM 1326 C C . GLU A 1 169 ? -12.809 8.895 -1.634 1.00 91.62 169 GLU A C 1
ATOM 1328 O O . GLU A 1 169 ? -13.457 7.921 -1.255 1.00 91.62 169 GLU A O 1
ATOM 1333 N N . ILE A 1 170 ? -11.488 8.989 -1.457 1.00 91.25 170 ILE A N 1
ATOM 1334 C CA . ILE A 1 170 ? -10.675 7.938 -0.833 1.00 91.25 170 ILE A CA 1
ATOM 1335 C C . ILE A 1 170 ? -10.999 7.817 0.657 1.00 91.25 170 ILE A C 1
ATOM 1337 O O . ILE A 1 170 ? 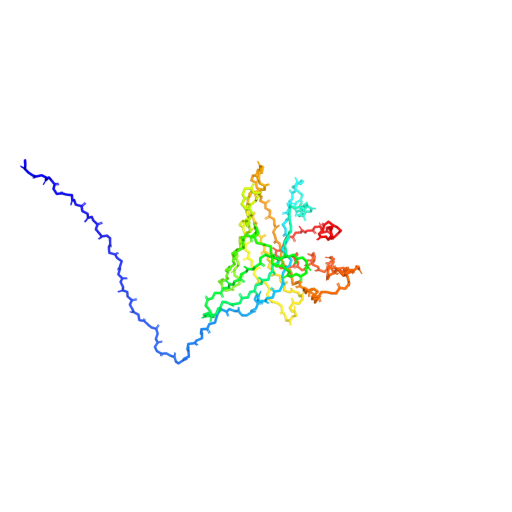-11.138 6.702 1.157 1.00 91.25 170 ILE A O 1
ATOM 1341 N N . GLU A 1 171 ? -11.166 8.937 1.363 1.00 94.75 171 GLU A N 1
ATOM 1342 C CA . GLU A 1 171 ? -11.548 8.931 2.781 1.00 94.75 171 GLU A CA 1
ATOM 1343 C C . GLU A 1 171 ? -12.914 8.267 2.994 1.00 94.75 171 GLU A C 1
ATOM 1345 O O . GLU A 1 171 ? -13.062 7.398 3.857 1.00 94.75 171 GLU A O 1
ATOM 1350 N N . GLU A 1 172 ? -13.907 8.618 2.168 1.00 95.19 172 GLU A N 1
ATOM 1351 C CA . GLU A 1 172 ? -15.233 7.998 2.210 1.00 95.19 172 GLU A CA 1
ATOM 1352 C C . GLU A 1 172 ? -15.160 6.507 1.848 1.00 95.19 172 GLU A C 1
ATOM 1354 O O . GLU A 1 172 ? -15.800 5.681 2.503 1.00 95.19 172 GLU A O 1
ATOM 1359 N N . LEU A 1 173 ? -14.359 6.134 0.844 1.00 94.12 173 LEU A N 1
ATOM 1360 C CA . LEU A 1 173 ? -14.160 4.738 0.458 1.00 94.12 173 LEU A CA 1
ATOM 1361 C C . LEU A 1 173 ? -13.567 3.922 1.613 1.00 94.12 173 LEU A C 1
ATOM 1363 O O . LEU A 1 173 ? -14.115 2.872 1.951 1.00 94.12 173 LEU A O 1
ATOM 1367 N N . ILE A 1 174 ? -12.499 4.413 2.248 1.00 95.94 174 ILE A N 1
ATOM 1368 C CA . ILE A 1 174 ? -11.887 3.779 3.422 1.00 95.94 174 ILE A CA 1
ATOM 1369 C C . ILE A 1 174 ? -12.946 3.606 4.508 1.00 95.94 174 ILE A C 1
ATOM 1371 O O . ILE A 1 174 ? -13.209 2.480 4.932 1.00 95.94 174 ILE A O 1
ATOM 1375 N N . LYS A 1 175 ? -13.646 4.679 4.877 1.00 96.75 175 LYS A N 1
ATOM 1376 C CA . LYS A 1 175 ? -14.680 4.641 5.913 1.00 96.75 175 LYS A CA 1
ATOM 1377 C C . LYS A 1 175 ? -15.782 3.627 5.626 1.00 96.75 175 LYS A C 1
ATOM 1379 O O . LYS A 1 175 ? -16.175 2.875 6.516 1.00 96.75 175 LYS A O 1
ATOM 1384 N N . VAL A 1 176 ? -16.277 3.566 4.392 1.00 95.75 176 VAL A N 1
ATOM 1385 C CA . VAL A 1 176 ? -17.341 2.629 4.000 1.00 95.75 176 VAL A CA 1
ATOM 1386 C C . VAL A 1 176 ? -16.855 1.177 4.002 1.00 95.75 176 VAL A C 1
ATOM 1388 O O . VAL A 1 176 ? -17.627 0.281 4.353 1.00 95.75 176 VAL A O 1
ATOM 1391 N N . LYS A 1 177 ? -15.607 0.919 3.596 1.00 94.06 177 LYS A N 1
ATOM 1392 C CA . LYS A 1 177 ? -15.076 -0.445 3.432 1.00 94.06 177 LYS A CA 1
ATOM 1393 C C . LYS A 1 177 ? -14.488 -1.030 4.709 1.00 94.06 177 LYS A C 1
ATOM 1395 O O . LYS A 1 177 ? -14.605 -2.237 4.918 1.00 94.06 177 LYS A O 1
ATOM 1400 N N . THR A 1 178 ? -13.889 -0.194 5.549 1.00 94.75 178 THR A N 1
ATOM 1401 C CA . THR A 1 178 ? -13.113 -0.626 6.717 1.00 94.75 178 THR A CA 1
ATOM 1402 C C . THR A 1 178 ? -13.731 -0.167 8.037 1.00 94.75 178 THR A C 1
ATOM 1404 O O . THR A 1 178 ? -13.554 -0.828 9.057 1.00 94.75 178 THR A O 1
ATOM 1407 N N . GLY A 1 179 ? -14.498 0.928 8.023 1.00 95.38 179 GLY A N 1
ATOM 1408 C CA . GLY A 1 179 ? -15.021 1.576 9.226 1.00 95.38 179 GLY A CA 1
ATOM 1409 C C . GLY A 1 179 ? -14.029 2.515 9.920 1.00 95.38 179 GLY A C 1
ATOM 1410 O O . GLY A 1 179 ? -14.421 3.144 10.902 1.00 95.38 179 GLY A O 1
ATOM 1411 N N . TYR A 1 180 ? -12.790 2.631 9.429 1.00 94.94 180 TYR A N 1
ATOM 1412 C CA . TYR A 1 180 ? -11.806 3.585 9.945 1.00 94.94 180 TYR A CA 1
ATOM 1413 C C . TYR A 1 180 ? -12.044 4.988 9.384 1.00 94.94 180 TYR A C 1
ATOM 1415 O O . TYR A 1 180 ? -12.494 5.150 8.250 1.00 94.94 180 TYR A O 1
ATOM 1423 N N . GLU A 1 181 ? -11.722 6.007 10.176 1.00 96.38 181 GLU A N 1
ATOM 1424 C CA . GLU A 1 181 ? -11.708 7.397 9.729 1.00 96.38 181 GLU A CA 1
ATOM 1425 C C . GLU A 1 181 ? -10.258 7.837 9.505 1.00 96.38 181 GLU A C 1
ATOM 1427 O O . GLU A 1 181 ? -9.376 7.531 10.309 1.00 96.38 181 GLU A O 1
ATOM 1432 N N . VAL A 1 182 ? -10.018 8.530 8.395 1.00 94.44 182 VAL A N 1
ATOM 1433 C CA . VAL A 1 182 ? -8.711 9.067 8.000 1.00 94.44 182 VAL A CA 1
ATOM 1434 C C . VAL A 1 182 ? -8.864 10.547 7.640 1.00 94.44 182 VAL A C 1
ATOM 1436 O O . VAL A 1 182 ? -9.921 10.934 7.139 1.00 94.44 182 VAL A O 1
ATOM 1439 N N . ASP A 1 183 ? -7.829 11.353 7.875 1.00 92.88 183 ASP A N 1
ATOM 1440 C CA . ASP A 1 183 ? -7.714 12.720 7.338 1.00 92.88 183 ASP A CA 1
ATOM 1441 C C . ASP A 1 183 ? -6.419 12.821 6.527 1.00 92.88 183 ASP A C 1
ATOM 1443 O O . ASP A 1 183 ? -5.314 12.870 7.063 1.00 92.88 183 ASP A O 1
ATOM 1447 N N . LEU A 1 184 ? -6.553 12.780 5.205 1.00 85.69 184 LEU A N 1
ATOM 1448 C CA . LEU A 1 184 ? -5.431 12.667 4.285 1.00 85.69 184 LEU A CA 1
ATOM 1449 C C . LEU A 1 184 ? -4.900 14.042 3.884 1.00 85.69 184 LEU A C 1
ATOM 1451 O O . LEU A 1 184 ? -5.578 14.815 3.203 1.00 85.69 184 LEU A O 1
ATOM 1455 N N . ASP A 1 185 ? -3.639 14.332 4.187 1.00 82.44 185 ASP A N 1
ATOM 1456 C CA . ASP A 1 185 ? -2.933 15.456 3.570 1.00 82.44 185 ASP A CA 1
ATOM 1457 C C . ASP A 1 185 ? -2.084 14.990 2.372 1.00 82.44 185 ASP A C 1
ATOM 1459 O O . ASP A 1 185 ? -0.899 14.667 2.477 1.00 82.44 185 ASP A O 1
ATOM 1463 N N . PHE A 1 186 ? -2.690 14.978 1.180 1.00 73.06 186 PHE A N 1
ATOM 1464 C CA . PHE A 1 186 ? -2.007 14.586 -0.062 1.00 73.06 186 PHE A CA 1
ATOM 1465 C C . PHE A 1 186 ? -0.840 15.497 -0.460 1.00 73.06 186 PHE A C 1
ATOM 1467 O O . PHE A 1 186 ? -0.017 15.093 -1.290 1.00 73.06 186 PHE A O 1
ATOM 1474 N N . PHE A 1 187 ? -0.726 16.704 0.112 1.00 68.44 187 PHE A N 1
ATOM 1475 C CA . PHE A 1 187 ? 0.484 17.501 -0.081 1.00 68.44 187 PHE A CA 1
ATOM 1476 C C . PHE A 1 187 ? 1.700 16.823 0.544 1.00 68.44 187 PHE A C 1
ATOM 1478 O O . PHE A 1 187 ? 2.810 17.029 0.066 1.00 68.44 187 PHE A O 1
ATOM 1485 N N . GLU A 1 188 ? 1.526 16.011 1.583 1.00 66.44 188 GLU A N 1
ATOM 1486 C CA . GLU A 1 188 ? 2.627 15.288 2.219 1.00 66.44 188 GLU A CA 1
ATOM 1487 C C . GLU A 1 188 ? 3.008 14.019 1.453 1.00 66.44 188 GLU A C 1
ATOM 1489 O O . GLU A 1 188 ? 4.191 13.699 1.358 1.00 66.44 188 GLU A O 1
ATOM 1494 N N . LEU A 1 189 ? 2.031 13.374 0.810 1.00 62.00 189 LEU A N 1
ATOM 1495 C CA . LEU A 1 189 ? 2.207 12.148 0.017 1.00 62.00 189 LEU A CA 1
ATOM 1496 C C . LEU A 1 189 ? 2.908 12.362 -1.337 1.00 62.00 189 LEU A C 1
ATOM 1498 O O . LEU A 1 189 ? 3.298 11.399 -1.994 1.00 62.00 189 LEU A O 1
ATOM 1502 N N . THR A 1 190 ? 3.052 13.615 -1.781 1.00 58.22 190 THR A N 1
ATOM 1503 C CA . THR A 1 190 ? 3.609 13.963 -3.103 1.00 58.22 190 THR A CA 1
ATOM 1504 C C . THR A 1 190 ? 4.813 14.911 -3.067 1.00 58.22 190 THR A C 1
ATOM 1506 O O . THR A 1 190 ? 5.290 15.320 -4.132 1.00 58.22 190 THR A O 1
ATOM 1509 N N . LYS A 1 191 ? 5.320 15.242 -1.868 1.00 55.97 191 LYS A N 1
ATOM 1510 C CA . LYS A 1 191 ? 6.620 15.917 -1.672 1.00 55.97 191 LYS A CA 1
ATOM 1511 C C . LYS A 1 191 ? 7.762 15.031 -2.169 1.00 55.97 191 LYS A C 1
ATOM 1513 O O . LYS A 1 191 ? 8.636 15.572 -2.887 1.00 55.97 191 LYS A O 1
#

Secondary structure (DSSP, 8-state):
---PPP----------------S-------STT-EEEEEEEEE-TT-SSEE-EEEEEEEEEEEE-TTSSSEEEEEE-TTS-B-TTEEEEEEEETTEEEEEEEETTTEEEEEEEEEE--SSGGG-EEEEEEEEE-SSSEEEEEEEEEE--PPPTT---TT--TTTT-HHHHHHHHHHHH--EE---HHHHT-